Protein AF-A0A948V322-F1 (afdb_monomer_lite)

Foldseek 3Di:
DQAAAEAEDEPPWPDDCPVVVVVCVVVVPPRYYYDYDYFDFDLVPLQHDGPCLVVLLVCQVPDLAEEAEADADEDQSNLPDDDDPPADDDGHRVLSVLLSSLCQQPNAPVCNPRDHPCVVPVNHYYYYYHVGVQSNQSSRNFGKDRFCCCPVVVHDALVVVVVVDQQSDLWNSCCVVCVVVVDHRWGWHWDQDDCPDCCVVPVVDDNPHTHTDTGHDGMDTDGD

pLDDT: mean 93.53, std 5.24, range [53.62, 98.62]

Structure (mmCIF, N/CA/C/O backbone):
data_AF-A0A948V322-F1
#
_entry.id   AF-A0A948V322-F1
#
loop_
_atom_site.group_PDB
_atom_site.id
_atom_site.type_symbol
_atom_site.label_atom_id
_atom_site.label_alt_id
_atom_site.label_comp_id
_atom_site.label_asym_id
_atom_site.label_entity_id
_atom_site.label_seq_id
_atom_site.pdbx_PDB_ins_code
_atom_site.Cartn_x
_atom_site.Cartn_y
_atom_site.Cartn_z
_atom_site.occupancy
_atom_site.B_iso_or_equiv
_atom_site.auth_seq_id
_atom_site.auth_comp_id
_atom_site.auth_asym_id
_atom_site.auth_atom_id
_atom_site.pdbx_PDB_model_num
ATOM 1 N N . ASP A 1 1 ? -28.804 -7.991 6.840 1.00 53.62 1 ASP A N 1
ATOM 2 C CA . ASP A 1 1 ? -27.401 -7.584 7.031 1.00 53.62 1 ASP A CA 1
ATOM 3 C C . ASP A 1 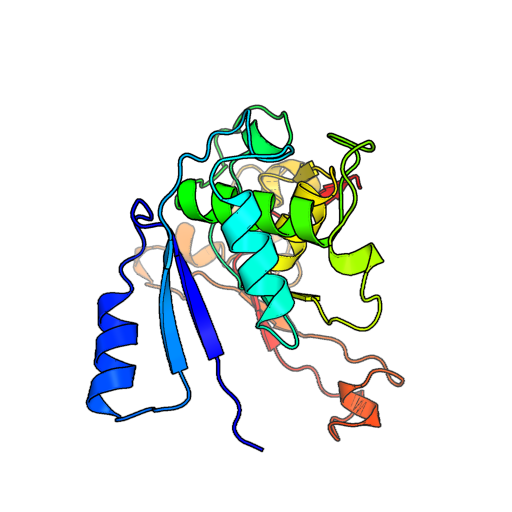1 ? -27.129 -6.330 6.225 1.00 53.62 1 ASP A C 1
ATOM 5 O O . ASP A 1 1 ? -27.315 -6.340 5.014 1.00 53.62 1 ASP A O 1
ATOM 9 N N . ASN A 1 2 ? -26.814 -5.225 6.903 1.00 83.50 2 ASN A N 1
ATOM 10 C CA . ASN A 1 2 ? -26.561 -3.933 6.266 1.00 83.50 2 ASN A CA 1
ATOM 11 C C . ASN A 1 2 ? -25.050 -3.697 6.248 1.00 83.50 2 ASN A C 1
ATOM 13 O O . ASN A 1 2 ? -24.512 -3.146 7.204 1.00 83.50 2 ASN A O 1
ATOM 17 N N . LEU A 1 3 ? -24.381 -4.134 5.178 1.00 91.88 3 LEU A N 1
ATOM 18 C CA . LEU A 1 3 ? -22.984 -3.782 4.918 1.00 91.88 3 LEU A CA 1
ATOM 19 C C . LEU A 1 3 ? -22.819 -2.256 4.986 1.00 91.88 3 LEU A C 1
ATOM 21 O O . LEU A 1 3 ? -23.648 -1.525 4.443 1.00 91.88 3 LEU A O 1
ATOM 25 N N . LEU A 1 4 ? -21.749 -1.787 5.622 1.00 95.81 4 LEU A N 1
ATOM 26 C CA . LEU A 1 4 ? -21.322 -0.393 5.601 1.00 95.81 4 LEU A CA 1
ATOM 27 C C . LEU A 1 4 ? -19.824 -0.354 5.298 1.00 95.81 4 LEU A C 1
ATOM 29 O O . LEU A 1 4 ? -19.040 -1.022 5.960 1.00 95.81 4 LEU A O 1
ATOM 33 N N . VAL A 1 5 ? -19.431 0.433 4.302 1.00 96.62 5 VAL A N 1
ATOM 34 C CA . VAL A 1 5 ? -18.035 0.636 3.910 1.00 96.62 5 VAL A CA 1
ATOM 35 C C . VAL A 1 5 ? -17.671 2.096 4.141 1.00 96.62 5 VAL A C 1
ATOM 37 O O . VAL A 1 5 ? -18.289 2.991 3.562 1.00 96.62 5 VAL A O 1
ATOM 40 N N . THR A 1 6 ? -16.650 2.337 4.961 1.00 97.25 6 THR A N 1
ATOM 41 C CA . THR A 1 6 ? -16.112 3.680 5.202 1.00 97.25 6 THR A CA 1
ATOM 42 C C . THR A 1 6 ? -14.739 3.811 4.555 1.00 97.25 6 THR A C 1
ATOM 44 O O . THR A 1 6 ? -13.794 3.126 4.935 1.00 97.25 6 THR A O 1
ATOM 47 N N . GLY A 1 7 ? -14.621 4.699 3.569 1.00 96.50 7 GLY A N 1
ATOM 48 C CA . GLY A 1 7 ? -13.344 5.089 2.981 1.00 96.50 7 GLY A CA 1
ATOM 49 C C . GLY A 1 7 ? -12.663 6.154 3.835 1.00 96.50 7 GLY A C 1
ATOM 50 O O . GLY A 1 7 ? -13.127 7.294 3.880 1.00 96.50 7 GLY A O 1
ATOM 51 N N . TYR A 1 8 ? -11.568 5.791 4.496 1.00 96.75 8 TYR A N 1
ATOM 52 C CA . TYR A 1 8 ? -10.745 6.726 5.260 1.00 96.75 8 TYR A CA 1
ATOM 53 C C . TYR A 1 8 ? -9.655 7.336 4.380 1.00 96.75 8 TYR A C 1
ATOM 55 O O . TYR A 1 8 ? -8.979 6.624 3.640 1.00 96.75 8 TYR A O 1
ATOM 63 N N . TYR A 1 9 ? -9.469 8.651 4.467 1.00 96.12 9 TYR A N 1
ATOM 64 C CA . TYR A 1 9 ? -8.395 9.354 3.767 1.00 96.12 9 TYR A CA 1
ATOM 65 C C . TYR A 1 9 ? -7.860 10.503 4.619 1.00 96.12 9 TYR A C 1
ATOM 67 O O . TYR A 1 9 ? -8.593 11.093 5.405 1.00 96.12 9 TYR A O 1
ATOM 75 N N . HIS A 1 10 ? -6.578 10.828 4.472 1.00 97.12 10 HIS A N 1
ATOM 76 C CA . HIS A 1 10 ? -5.978 11.962 5.171 1.00 97.12 10 HIS A CA 1
ATOM 77 C C . HIS A 1 10 ? -6.290 13.278 4.445 1.00 97.12 10 HIS A C 1
ATOM 79 O O . HIS A 1 10 ? -6.236 13.311 3.216 1.00 97.12 10 HIS A O 1
ATOM 85 N N . ARG A 1 11 ? -6.546 14.369 5.179 1.00 95.62 11 ARG A N 1
ATOM 86 C CA . ARG A 1 11 ? -6.843 15.697 4.603 1.00 95.62 11 ARG A CA 1
ATOM 87 C C . ARG A 1 11 ? -5.770 16.184 3.624 1.00 95.62 11 ARG A C 1
ATOM 89 O O . ARG A 1 11 ? -6.096 16.741 2.582 1.00 95.62 11 ARG A O 1
ATOM 96 N N . ASP A 1 12 ? -4.502 15.956 3.956 1.00 94.69 12 ASP A N 1
ATOM 97 C CA . ASP A 1 12 ? -3.358 16.407 3.146 1.00 94.69 12 ASP A CA 1
ATOM 98 C C . ASP A 1 12 ? -3.009 15.464 1.975 1.00 94.69 12 ASP A C 1
ATOM 100 O O . ASP A 1 12 ? -1.991 15.645 1.300 1.00 94.69 12 ASP A O 1
ATOM 104 N N . GLU A 1 13 ? -3.815 14.427 1.731 1.00 90.62 13 GLU A N 1
ATOM 105 C CA . GLU A 1 13 ? -3.629 13.539 0.585 1.00 90.62 13 GLU A CA 1
ATOM 106 C C . GLU A 1 13 ? -3.920 14.278 -0.733 1.00 90.62 13 GLU A C 1
ATOM 108 O O . GLU A 1 13 ? -4.863 15.056 -0.845 1.00 90.62 13 GLU A O 1
ATOM 113 N N . LYS A 1 14 ? -3.109 14.022 -1.767 1.00 87.12 14 LYS A N 1
ATOM 114 C CA . LYS A 1 14 ? -3.254 14.684 -3.077 1.00 87.12 14 LYS A CA 1
ATOM 115 C C . LYS A 1 14 ? -4.352 14.074 -3.943 1.00 87.12 14 LYS A C 1
ATOM 117 O O . LYS A 1 14 ? -4.758 14.679 -4.933 1.00 87.12 14 LYS A O 1
ATOM 122 N N . THR A 1 15 ? -4.768 12.854 -3.624 1.00 86.81 15 THR A N 1
ATOM 123 C CA . THR A 1 15 ? -5.793 12.124 -4.370 1.00 86.81 15 THR A CA 1
ATOM 124 C C . THR A 1 15 ? -7.148 12.829 -4.254 1.00 86.81 15 THR A C 1
ATOM 126 O O . THR A 1 15 ? -7.653 13.041 -3.155 1.00 86.81 15 THR A O 1
ATOM 129 N N . ASP A 1 16 ? -7.755 13.170 -5.393 1.00 88.31 16 ASP A N 1
ATOM 130 C CA . ASP A 1 16 ? -9.082 13.789 -5.442 1.00 88.31 16 ASP A CA 1
ATOM 131 C C . ASP A 1 16 ? -10.189 12.725 -5.378 1.00 88.31 16 ASP A C 1
ATOM 133 O O . ASP A 1 16 ? -10.454 12.009 -6.347 1.00 88.31 16 ASP A O 1
ATOM 137 N N . TYR A 1 17 ? -10.864 12.643 -4.232 1.00 90.81 17 TYR A N 1
ATOM 138 C CA . TYR A 1 17 ? -11.986 11.728 -4.012 1.00 90.81 17 TYR A CA 1
ATOM 139 C C . TYR A 1 17 ? -13.347 12.310 -4.420 1.00 90.81 17 TYR A C 1
ATOM 141 O O . TYR A 1 17 ? -14.362 11.617 -4.305 1.00 90.81 17 TYR A O 1
ATOM 149 N N . LYS A 1 18 ? -13.408 13.554 -4.918 1.00 92.25 18 LYS A N 1
ATOM 150 C CA . LYS A 1 18 ? -14.664 14.256 -5.211 1.00 92.25 18 LYS A CA 1
ATOM 151 C C . LYS A 1 18 ? -15.541 13.488 -6.193 1.00 92.25 18 LYS A C 1
ATOM 153 O O . LYS A 1 18 ? -16.741 13.388 -5.969 1.00 92.25 18 LYS A O 1
ATOM 158 N N . GLN A 1 19 ? -14.961 12.913 -7.248 1.00 93.94 19 GLN A N 1
ATOM 159 C CA . GLN A 1 19 ? -15.728 12.144 -8.237 1.00 93.94 19 GLN A CA 1
ATOM 160 C C . GLN A 1 19 ? -16.390 10.909 -7.609 1.00 93.94 19 GLN A C 1
ATOM 162 O O . GLN A 1 19 ? -17.561 10.638 -7.866 1.00 93.94 19 GLN A O 1
ATOM 167 N N . SER A 1 20 ? -15.673 10.199 -6.734 1.00 94.06 20 SER A N 1
ATOM 168 C CA . SER A 1 20 ? -16.208 9.048 -5.999 1.00 94.06 20 SER A CA 1
ATOM 169 C C . SER A 1 20 ? -17.309 9.463 -5.021 1.00 94.06 20 SER A C 1
ATOM 171 O O . SER A 1 20 ? -18.351 8.814 -4.943 1.00 94.06 20 SER A O 1
ATOM 173 N N . MET A 1 21 ? -17.110 10.569 -4.299 1.00 95.50 21 MET A N 1
ATOM 174 C CA . MET A 1 21 ? -18.106 11.118 -3.373 1.00 95.50 21 MET A CA 1
ATOM 175 C C . MET A 1 21 ? -19.368 11.601 -4.099 1.00 95.50 21 MET A C 1
ATOM 177 O O . MET A 1 21 ? -20.483 11.335 -3.644 1.00 95.50 21 MET A O 1
ATOM 181 N N . ASP A 1 22 ? -19.206 12.284 -5.235 1.00 96.62 22 ASP A N 1
ATOM 182 C CA . ASP A 1 22 ? -20.309 12.739 -6.079 1.00 96.62 22 ASP A CA 1
ATOM 183 C C . ASP A 1 22 ? -21.106 11.547 -6.607 1.00 96.62 22 ASP A C 1
ATOM 185 O O . ASP A 1 22 ? -22.327 11.544 -6.475 1.00 96.62 22 ASP A O 1
ATOM 189 N N . LEU A 1 23 ? -20.430 10.502 -7.098 1.00 95.88 23 LEU A N 1
ATOM 190 C CA . LEU A 1 23 ? -21.069 9.270 -7.561 1.00 95.88 23 LEU A CA 1
ATOM 191 C C . LEU A 1 23 ? -21.919 8.621 -6.459 1.00 95.88 23 LEU A C 1
ATOM 193 O O . LEU A 1 23 ? -23.086 8.304 -6.687 1.00 95.88 23 LEU A O 1
ATOM 197 N N . VAL A 1 24 ? -21.358 8.457 -5.254 1.00 96.50 24 VAL A N 1
ATOM 198 C CA . VAL A 1 24 ? -22.068 7.890 -4.092 1.00 96.50 24 VAL A CA 1
ATOM 199 C C . VAL A 1 24 ? -23.308 8.717 -3.749 1.00 96.50 24 VAL A C 1
ATOM 201 O O . VAL A 1 24 ? -24.388 8.157 -3.537 1.00 96.50 24 VAL A O 1
ATOM 204 N N . ARG A 1 25 ? -23.188 10.050 -3.756 1.00 95.81 25 ARG A N 1
ATOM 205 C CA . ARG A 1 25 ? -24.302 10.970 -3.486 1.00 95.81 25 ARG A CA 1
ATOM 206 C C . ARG A 1 25 ? -25.376 10.916 -4.574 1.00 95.81 25 ARG A C 1
ATOM 208 O O . ARG A 1 25 ? -26.559 10.817 -4.255 1.00 95.81 25 ARG A O 1
ATOM 215 N N . GLU A 1 26 ? -24.984 11.001 -5.841 1.00 97.25 26 GLU A N 1
ATOM 216 C CA . GLU A 1 26 ? -25.884 11.035 -7.000 1.00 97.25 26 GLU A CA 1
ATOM 217 C C . GLU A 1 26 ? -26.656 9.726 -7.157 1.00 97.25 26 GLU A C 1
ATOM 219 O O . GLU A 1 26 ? -27.865 9.743 -7.395 1.00 97.25 26 GLU A O 1
ATOM 224 N N . GLN A 1 27 ? -25.985 8.594 -6.934 1.00 96.75 27 GLN A N 1
ATOM 225 C CA . GLN A 1 27 ? -26.608 7.273 -6.956 1.00 96.75 27 GLN A CA 1
ATOM 226 C C . GLN A 1 27 ? -27.334 6.916 -5.650 1.00 96.75 27 GLN A C 1
ATOM 228 O O . GLN A 1 27 ? -27.943 5.851 -5.565 1.00 96.75 27 GLN A O 1
ATOM 233 N N . LYS A 1 28 ? -27.317 7.803 -4.642 1.00 95.88 28 LYS A N 1
ATOM 234 C CA . LYS A 1 28 ? -27.944 7.597 -3.324 1.00 95.88 28 LYS A CA 1
ATOM 235 C C . LYS A 1 28 ? -27.491 6.295 -2.651 1.00 95.88 28 LYS A C 1
ATOM 237 O O . LYS A 1 28 ? -28.285 5.611 -2.003 1.00 95.88 28 LYS A O 1
ATOM 242 N N . ILE A 1 29 ? -26.212 5.961 -2.802 1.00 95.50 29 ILE A N 1
ATOM 243 C CA . ILE A 1 29 ? -25.601 4.790 -2.176 1.00 95.50 29 ILE A CA 1
ATOM 244 C C . ILE A 1 29 ? -25.460 5.086 -0.678 1.00 95.50 29 ILE A C 1
ATOM 246 O O . ILE A 1 29 ? -24.675 5.934 -0.271 1.00 95.50 29 ILE A O 1
ATOM 250 N N . ASN A 1 30 ? -26.253 4.411 0.154 1.00 94.56 30 ASN A N 1
ATOM 251 C CA . ASN A 1 30 ? -26.337 4.669 1.598 1.00 94.56 30 ASN A CA 1
ATOM 252 C C . ASN A 1 30 ? -25.398 3.795 2.452 1.00 94.56 30 ASN A C 1
ATOM 254 O O . ASN A 1 30 ? -25.247 4.053 3.648 1.00 94.56 30 ASN A O 1
ATOM 258 N N . TRP A 1 31 ? -24.778 2.787 1.836 1.00 95.25 31 TRP A N 1
ATOM 259 C CA . TRP A 1 31 ? -23.857 1.842 2.466 1.00 95.25 31 TRP A CA 1
ATOM 260 C C . TRP A 1 31 ? -22.376 2.177 2.236 1.00 95.25 31 TRP A C 1
ATOM 262 O O . TRP A 1 31 ? -21.518 1.471 2.749 1.00 95.25 31 TRP A O 1
ATOM 272 N N . ILE A 1 32 ? -22.056 3.255 1.510 1.00 96.50 32 ILE A N 1
ATOM 273 C CA . ILE A 1 32 ? -20.685 3.771 1.365 1.00 96.50 32 ILE A CA 1
ATOM 274 C C . ILE A 1 32 ? -20.614 5.163 1.981 1.00 96.50 32 ILE A C 1
ATOM 276 O O . ILE A 1 32 ? -21.473 6.009 1.725 1.00 96.50 32 ILE A O 1
ATOM 280 N N . ARG A 1 33 ? -19.580 5.415 2.781 1.00 95.56 33 ARG A N 1
ATOM 281 C CA . ARG A 1 33 ? -19.275 6.725 3.362 1.00 95.56 33 ARG A CA 1
ATOM 282 C C . ARG A 1 33 ? -17.790 7.024 3.235 1.00 95.56 33 ARG A C 1
ATOM 284 O O . ARG A 1 33 ? -16.985 6.126 3.018 1.00 95.56 33 ARG A O 1
ATOM 291 N N . PHE A 1 34 ? -17.440 8.291 3.401 1.00 96.50 34 PHE A N 1
ATOM 292 C CA . PHE A 1 34 ? -16.057 8.747 3.427 1.00 96.50 34 PHE A CA 1
ATOM 293 C C . PHE A 1 34 ? -15.806 9.488 4.733 1.00 96.50 34 PHE A C 1
ATOM 295 O O . PHE A 1 34 ? -16.671 10.240 5.187 1.00 96.50 34 PHE A O 1
ATOM 302 N N . SER A 1 35 ? -14.640 9.267 5.326 1.00 96.75 35 SER A N 1
ATOM 303 C CA . SER A 1 35 ? -14.209 9.943 6.542 1.00 96.75 35 SER A CA 1
ATOM 304 C C . SER A 1 35 ? -12.830 10.539 6.319 1.00 96.75 35 SER A C 1
ATOM 306 O O . SER A 1 35 ? -11.860 9.823 6.077 1.00 96.75 35 SER A O 1
ATOM 308 N N . GLU A 1 36 ? -12.756 11.859 6.420 1.00 96.88 36 GLU A N 1
ATOM 309 C CA . GLU A 1 36 ? -11.488 12.575 6.423 1.00 96.88 36 GLU A CA 1
ATOM 310 C C . GLU A 1 36 ? -10.810 12.425 7.785 1.00 96.88 36 GLU A C 1
ATOM 312 O O . GLU A 1 36 ? -11.462 12.514 8.828 1.00 96.88 36 GLU A O 1
ATOM 317 N N . LEU A 1 37 ? -9.502 12.206 7.761 1.00 97.81 37 LEU A N 1
ATOM 318 C CA . LEU A 1 37 ? -8.640 12.119 8.926 1.00 97.81 37 LEU A CA 1
ATOM 319 C C . LEU A 1 37 ? -7.679 13.308 8.954 1.00 97.81 37 LEU A C 1
ATOM 321 O O . LEU A 1 37 ? -7.201 13.766 7.916 1.00 97.81 37 LEU A O 1
ATOM 325 N N . GLU A 1 38 ? -7.375 13.775 10.159 1.00 96.62 38 GLU A N 1
ATOM 326 C CA . GLU A 1 38 ? -6.428 14.854 10.422 1.00 96.62 38 GLU A CA 1
ATOM 327 C C . GLU A 1 38 ? -5.495 14.425 11.555 1.00 96.62 38 GLU A C 1
ATOM 329 O O . GLU A 1 38 ? -5.946 13.926 12.586 1.00 96.62 38 GLU A O 1
ATOM 334 N N . GLY A 1 39 ? -4.195 14.615 11.358 1.00 96.69 39 GLY A N 1
ATOM 335 C CA . GLY A 1 39 ? -3.173 14.343 12.358 1.00 96.69 39 GLY A CA 1
ATOM 336 C C . GLY A 1 39 ? -1.794 14.310 11.715 1.00 96.69 39 GLY A C 1
ATOM 337 O O . GLY A 1 39 ? -1.636 13.872 10.583 1.00 96.69 39 GLY A O 1
ATOM 338 N N . GLU A 1 40 ? -0.775 14.790 12.418 1.00 96.94 40 GLU A N 1
ATOM 339 C CA . GLU A 1 40 ? 0.567 14.830 11.843 1.00 96.94 40 GLU A CA 1
ATOM 340 C C . GLU A 1 40 ? 1.159 13.419 11.715 1.00 96.94 40 GLU A C 1
ATOM 342 O O . GLU A 1 40 ? 1.369 12.723 12.712 1.00 96.94 40 GLU A O 1
ATOM 347 N N . LEU A 1 41 ? 1.491 13.032 10.482 1.00 97.31 41 LEU A N 1
ATOM 348 C CA . LEU A 1 41 ? 2.268 11.836 10.178 1.00 97.31 41 LEU A CA 1
ATOM 349 C C . LEU A 1 41 ? 3.571 12.215 9.485 1.00 97.31 41 LEU A C 1
ATOM 351 O O . LEU A 1 41 ? 3.584 12.914 8.469 1.00 97.31 41 LEU A O 1
ATOM 355 N N . THR A 1 42 ? 4.672 11.700 10.012 1.00 95.00 42 THR A N 1
ATOM 356 C CA . THR A 1 42 ? 6.020 11.867 9.473 1.00 95.00 42 THR A CA 1
ATOM 357 C C . THR A 1 42 ? 6.703 10.510 9.434 1.00 95.00 42 THR A C 1
ATOM 359 O O . THR A 1 42 ? 6.298 9.592 10.141 1.00 95.00 42 THR A O 1
ATOM 362 N N . ALA A 1 43 ? 7.772 10.372 8.648 1.00 92.06 43 ALA A N 1
ATOM 363 C CA . ALA A 1 43 ? 8.546 9.128 8.614 1.00 92.06 43 ALA A CA 1
ATOM 364 C C . ALA A 1 43 ? 9.041 8.691 10.011 1.00 92.06 43 ALA A C 1
ATOM 366 O O . ALA A 1 43 ? 9.168 7.497 10.264 1.00 92.06 43 ALA A O 1
ATOM 367 N N . ASP A 1 44 ? 9.250 9.642 10.927 1.00 94.06 44 ASP A N 1
ATOM 368 C CA . ASP A 1 44 ? 9.778 9.389 12.269 1.00 94.06 44 ASP A CA 1
ATOM 369 C C . ASP A 1 44 ? 8.706 8.944 13.279 1.00 94.06 44 ASP A C 1
ATOM 371 O O . ASP A 1 44 ? 9.053 8.478 14.363 1.00 94.06 44 ASP A O 1
ATOM 375 N N . ASN A 1 45 ? 7.409 9.089 12.967 1.00 96.88 45 ASN A N 1
ATOM 376 C CA . ASN A 1 45 ? 6.326 8.791 13.912 1.00 96.88 45 ASN A CA 1
ATOM 377 C C . ASN A 1 45 ? 5.370 7.663 13.490 1.00 96.88 45 ASN A C 1
ATOM 379 O O . ASN A 1 45 ? 4.409 7.387 14.209 1.00 96.88 45 ASN A O 1
ATOM 383 N N . LEU A 1 46 ? 5.636 6.978 12.373 1.00 97.94 46 LEU A N 1
ATOM 384 C CA . LEU A 1 46 ? 4.744 5.929 11.862 1.00 97.94 46 LEU A CA 1
ATOM 385 C C . LEU A 1 46 ? 4.673 4.701 12.777 1.00 97.94 46 LEU A C 1
ATOM 387 O O . LEU A 1 46 ? 3.598 4.114 12.909 1.00 97.94 46 LEU A O 1
ATOM 391 N N . PHE A 1 47 ? 5.801 4.341 13.401 1.00 98.19 47 PHE A N 1
ATOM 392 C CA . PHE A 1 47 ? 6.001 3.100 14.166 1.00 98.19 47 PHE A CA 1
ATOM 393 C C . PHE A 1 47 ? 5.996 3.313 15.687 1.00 98.19 47 PHE A C 1
ATOM 395 O O . PHE A 1 47 ? 6.752 2.698 16.441 1.00 98.19 47 PHE A O 1
ATOM 402 N N . GLN A 1 48 ? 5.169 4.246 16.141 1.00 98.06 48 GLN A N 1
ATOM 403 C CA . GLN A 1 48 ? 4.977 4.563 17.550 1.00 98.06 48 GLN A CA 1
ATOM 404 C C . GLN A 1 48 ? 3.594 5.179 17.763 1.00 98.06 48 GLN A C 1
ATOM 406 O O . GLN A 1 48 ? 2.898 5.507 16.799 1.00 98.06 48 GLN A O 1
ATOM 411 N N . ILE A 1 49 ? 3.228 5.394 19.027 1.00 97.94 49 ILE A N 1
ATOM 412 C CA . ILE A 1 49 ? 2.071 6.218 19.379 1.00 97.94 49 ILE A CA 1
ATOM 413 C C . ILE A 1 49 ? 2.244 7.609 18.755 1.00 97.94 49 ILE A C 1
ATOM 415 O O . ILE A 1 49 ? 3.260 8.279 18.957 1.00 97.94 49 ILE A O 1
ATOM 419 N N . ASN A 1 50 ? 1.241 8.042 18.001 1.00 98.25 50 ASN A N 1
ATOM 420 C CA . ASN A 1 50 ? 1.226 9.296 17.262 1.00 98.25 50 ASN A CA 1
ATOM 421 C C . ASN A 1 50 ? -0.177 9.943 17.319 1.00 98.25 50 ASN A C 1
ATOM 423 O O . ASN A 1 50 ? -1.096 9.372 17.913 1.00 98.25 50 ASN A O 1
ATOM 427 N N . PRO A 1 51 ? -0.379 11.147 16.749 1.00 98.31 51 PRO A N 1
ATOM 428 C CA . PRO A 1 51 ? -1.659 11.856 16.845 1.00 98.31 51 PRO A CA 1
ATOM 429 C C . PRO A 1 51 ? -2.884 11.087 16.320 1.00 98.31 51 PRO A C 1
ATOM 431 O O . PRO A 1 51 ? -4.000 11.383 16.742 1.00 98.31 51 PRO A O 1
ATOM 434 N N . LEU A 1 52 ? -2.696 10.109 15.426 1.00 98.38 52 LEU A N 1
ATOM 435 C CA . LEU A 1 52 ? -3.773 9.294 14.860 1.00 98.38 52 LEU A CA 1
ATOM 436 C C . LEU A 1 52 ? -4.000 7.973 15.604 1.00 98.38 52 LEU A C 1
ATOM 438 O O . LEU A 1 52 ? -5.002 7.319 15.330 1.00 98.38 52 LEU A O 1
ATOM 442 N N . THR A 1 53 ? -3.167 7.600 16.583 1.00 98.44 53 THR A N 1
ATOM 443 C CA . THR A 1 53 ? -3.356 6.368 17.373 1.00 98.44 53 THR A CA 1
ATOM 444 C C . THR A 1 53 ? -4.775 6.229 17.948 1.00 98.44 53 THR A C 1
ATOM 446 O O . THR A 1 53 ? -5.394 5.195 17.694 1.00 98.44 53 THR A O 1
ATOM 449 N N . PRO A 1 54 ? -5.380 7.252 18.596 1.00 98.31 54 PRO A N 1
ATOM 450 C CA . PRO A 1 54 ? -6.752 7.132 19.107 1.00 98.31 54 PRO A CA 1
ATOM 451 C C . PRO A 1 54 ? -7.800 6.955 17.997 1.00 98.31 54 PRO A C 1
ATOM 453 O O . PRO A 1 54 ? -8.863 6.371 18.206 1.00 98.31 54 PRO A O 1
ATOM 456 N N . VAL A 1 55 ? -7.519 7.479 16.800 1.00 98.25 55 VAL A N 1
ATOM 457 C CA . VAL A 1 55 ? -8.384 7.318 15.628 1.00 98.25 55 VAL A CA 1
ATOM 458 C C . VAL A 1 55 ? -8.268 5.897 15.080 1.00 98.25 55 VAL A C 1
ATOM 460 O O . VAL A 1 55 ? -9.289 5.306 14.751 1.00 98.25 55 VAL A O 1
ATOM 463 N N . PHE A 1 56 ? -7.063 5.326 15.022 1.00 98.44 56 PHE A N 1
ATOM 464 C CA . PHE A 1 56 ? -6.846 3.939 14.599 1.00 98.44 56 PHE A CA 1
ATOM 465 C C . PHE A 1 56 ? -7.516 2.940 15.543 1.00 98.44 56 PHE A C 1
ATOM 467 O O . PHE A 1 56 ? -8.203 2.037 15.072 1.00 98.44 56 PHE A O 1
ATOM 474 N N . GLU A 1 57 ? -7.397 3.150 16.856 1.00 98.31 57 GLU A N 1
ATOM 475 C CA . GLU A 1 57 ? -8.113 2.371 17.875 1.00 98.31 57 GLU A CA 1
ATOM 476 C C . GLU A 1 57 ? -9.627 2.422 17.651 1.00 98.31 57 GLU A C 1
ATOM 478 O O . GLU A 1 57 ? -10.299 1.393 17.645 1.00 98.31 57 GLU A O 1
ATOM 483 N N . LYS A 1 58 ? -10.170 3.619 17.401 1.00 98.06 58 LYS A N 1
ATOM 484 C CA . LYS A 1 58 ? -11.593 3.790 17.108 1.00 98.06 58 LYS A CA 1
ATOM 485 C C . LYS A 1 58 ? -12.011 3.083 15.815 1.00 98.06 58 LYS A C 1
ATOM 487 O O . LYS A 1 58 ? -13.036 2.415 15.811 1.00 98.06 58 LYS A O 1
ATOM 492 N N . ILE A 1 59 ? -11.235 3.220 14.735 1.00 97.88 59 ILE A N 1
ATOM 493 C CA . ILE A 1 59 ? -11.505 2.545 13.455 1.00 97.88 59 ILE A CA 1
ATOM 494 C C . ILE A 1 59 ? -11.556 1.034 13.662 1.00 97.88 59 ILE A C 1
ATOM 496 O O . ILE A 1 59 ? -12.486 0.397 13.180 1.00 97.88 59 ILE A O 1
ATOM 500 N N . PHE A 1 60 ? -10.592 0.475 14.393 1.00 98.06 60 PHE A N 1
ATOM 501 C CA . PHE A 1 60 ? -10.553 -0.947 14.716 1.00 98.06 60 PHE A CA 1
ATOM 502 C C . PHE A 1 60 ? -11.793 -1.389 15.507 1.00 98.06 60 PHE A C 1
ATOM 504 O O . PHE A 1 60 ? -12.467 -2.325 15.095 1.00 98.06 60 PHE A O 1
ATOM 511 N N . LEU A 1 61 ? -12.156 -0.670 16.575 1.00 97.19 61 LEU A N 1
ATOM 512 C CA . LEU A 1 61 ? -13.318 -1.000 17.413 1.00 97.19 61 LEU A CA 1
ATOM 513 C C . LEU A 1 61 ? -14.676 -0.848 16.703 1.00 97.19 61 LEU A C 1
ATOM 515 O O . LEU A 1 61 ? -15.655 -1.462 17.121 1.00 97.19 61 LEU A O 1
ATOM 519 N N . GLU A 1 62 ? -14.762 0.003 15.679 1.00 95.75 62 GLU A N 1
ATOM 520 C CA . GLU A 1 62 ? -15.998 0.285 14.930 1.00 95.75 62 GLU A CA 1
ATOM 521 C C . GLU A 1 62 ? -16.091 -0.471 13.591 1.00 95.75 62 GLU A C 1
ATOM 523 O O . GLU A 1 62 ? -17.046 -0.254 12.841 1.00 95.75 62 GLU A O 1
ATOM 528 N N . SER A 1 63 ? -15.120 -1.332 13.275 1.00 96.44 63 SER A N 1
ATOM 529 C CA . SER A 1 63 ? -15.073 -2.092 12.020 1.00 96.44 63 SER A CA 1
ATOM 530 C C . SER A 1 63 ? -15.161 -3.595 12.270 1.00 96.44 63 SER A C 1
ATOM 532 O O . SER A 1 63 ? -14.731 -4.084 13.304 1.00 96.44 63 SER A O 1
ATOM 534 N N . ASP A 1 64 ? -15.653 -4.337 11.279 1.00 96.25 64 ASP A N 1
ATOM 535 C CA . ASP A 1 64 ? -15.614 -5.809 11.264 1.00 96.25 64 ASP A CA 1
ATOM 536 C C . ASP A 1 64 ? -14.432 -6.353 10.431 1.00 96.25 64 ASP A C 1
ATOM 538 O O . ASP A 1 64 ? -14.328 -7.553 10.191 1.00 96.25 64 ASP A O 1
ATOM 542 N N . GLY A 1 65 ? -13.585 -5.470 9.892 1.00 96.56 65 GLY A N 1
ATOM 543 C CA . GLY A 1 65 ? -12.475 -5.813 9.006 1.00 96.56 65 GLY A CA 1
ATOM 544 C C . GLY A 1 65 ? -11.909 -4.601 8.268 1.00 96.56 65 GLY A C 1
ATOM 545 O O . GLY A 1 65 ? -12.575 -3.572 8.140 1.00 96.56 65 GLY A O 1
ATOM 546 N N . ILE A 1 66 ? -10.679 -4.713 7.756 1.00 98.00 66 ILE A N 1
ATOM 547 C CA . ILE A 1 66 ? -9.992 -3.628 7.030 1.00 98.00 66 ILE A CA 1
ATOM 548 C C . ILE A 1 66 ? -9.426 -4.134 5.702 1.00 98.00 66 ILE A C 1
ATOM 550 O O . ILE A 1 66 ? -8.830 -5.208 5.619 1.00 98.00 66 ILE A O 1
ATOM 554 N N . ILE A 1 67 ? -9.584 -3.323 4.653 1.00 97.69 67 ILE A N 1
ATOM 555 C CA . ILE A 1 67 ? -9.041 -3.584 3.318 1.00 97.69 67 ILE A CA 1
ATOM 556 C 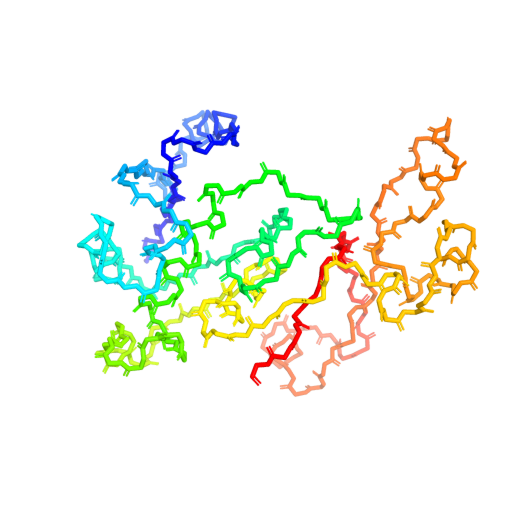C . ILE A 1 67 ? -8.081 -2.455 2.932 1.00 97.69 67 ILE A C 1
ATOM 558 O O . ILE A 1 67 ? -8.472 -1.289 2.892 1.00 97.69 67 ILE A O 1
ATOM 562 N N . PHE A 1 68 ? -6.849 -2.815 2.579 1.00 97.31 68 PHE A N 1
ATOM 563 C CA . PHE A 1 68 ? -5.853 -1.935 1.974 1.00 97.31 68 PHE A CA 1
ATOM 564 C C . PHE A 1 68 ? -5.807 -2.178 0.461 1.00 97.31 68 PHE A C 1
ATOM 566 O O . PHE A 1 68 ? -5.505 -3.282 -0.000 1.00 97.31 68 PHE A O 1
ATOM 573 N N . PHE A 1 69 ? -6.124 -1.150 -0.326 1.00 92.94 69 PHE A N 1
ATOM 574 C CA . PHE A 1 69 ? -6.229 -1.245 -1.786 1.00 92.94 69 PHE A CA 1
ATOM 575 C C . PHE A 1 69 ? -4.900 -0.979 -2.509 1.00 92.94 69 PHE A C 1
ATOM 577 O O . PHE A 1 69 ? -3.936 -0.477 -1.935 1.00 92.94 69 PHE A O 1
ATOM 584 N N . GLY A 1 70 ? -4.877 -1.248 -3.819 1.00 90.12 70 GLY A N 1
ATOM 585 C CA . GLY A 1 70 ? -3.753 -0.898 -4.690 1.00 90.12 70 GLY A CA 1
ATOM 586 C C . GLY A 1 70 ? -3.487 0.610 -4.765 1.00 90.12 70 GLY A C 1
ATOM 587 O O . GLY A 1 70 ? -4.318 1.437 -4.380 1.00 90.12 70 GLY A O 1
ATOM 588 N N . GLY A 1 71 ? -2.315 0.993 -5.265 1.00 89.06 71 GLY A N 1
ATOM 589 C CA . GLY A 1 71 ? -1.899 2.391 -5.315 1.00 89.06 71 GLY A CA 1
ATOM 590 C C . GLY A 1 71 ? -0.501 2.582 -5.881 1.00 89.06 71 GLY A C 1
ATOM 591 O O . GLY A 1 71 ? 0.050 1.668 -6.487 1.00 89.06 71 GLY A O 1
ATOM 592 N N . ALA A 1 72 ? 0.029 3.790 -5.695 1.00 89.19 72 ALA A N 1
ATOM 593 C CA . ALA A 1 72 ? 1.383 4.148 -6.095 1.00 89.19 72 ALA A CA 1
ATOM 594 C C . ALA A 1 72 ? 2.433 3.668 -5.081 1.00 89.19 72 ALA A C 1
ATOM 596 O O . ALA A 1 72 ? 2.096 3.313 -3.956 1.00 89.19 72 ALA A O 1
ATOM 597 N N . ASP A 1 73 ? 3.696 3.703 -5.491 1.00 91.31 73 ASP A N 1
ATOM 598 C CA . ASP A 1 73 ? 4.841 3.205 -4.729 1.00 91.31 73 ASP A CA 1
ATOM 599 C C . ASP A 1 73 ? 4.966 3.820 -3.319 1.00 91.31 73 ASP A C 1
ATOM 601 O O . ASP A 1 73 ? 4.786 5.031 -3.119 1.00 91.31 73 ASP A O 1
ATOM 605 N N . ILE A 1 74 ? 5.374 2.990 -2.352 1.00 94.62 74 ILE A N 1
ATOM 606 C CA . ILE A 1 74 ? 5.673 3.404 -0.976 1.00 94.62 74 ILE A CA 1
ATOM 607 C C . ILE A 1 74 ? 7.013 4.165 -0.953 1.00 94.62 74 ILE A C 1
ATOM 609 O O . ILE A 1 74 ? 8.005 3.673 -1.506 1.00 94.62 74 ILE A O 1
ATOM 613 N N . PRO A 1 75 ? 7.092 5.343 -0.294 1.00 94.88 75 PRO A N 1
ATOM 614 C CA . PRO A 1 75 ? 8.345 6.058 -0.085 1.00 94.88 75 PRO A CA 1
ATOM 615 C C . PRO A 1 75 ? 9.405 5.181 0.610 1.00 94.88 75 PRO A C 1
ATOM 617 O O . PRO A 1 75 ? 9.173 4.743 1.740 1.00 94.88 75 PRO A O 1
ATOM 620 N N . PRO A 1 76 ? 10.602 4.995 0.019 1.00 95.19 76 PRO A N 1
ATOM 621 C CA . PRO A 1 76 ? 11.643 4.140 0.597 1.00 95.19 76 PRO A CA 1
ATOM 622 C C . PRO A 1 76 ? 12.137 4.546 1.984 1.00 95.19 76 PRO A C 1
ATOM 624 O O . PRO A 1 76 ? 12.570 3.705 2.771 1.00 95.19 76 PRO A O 1
ATOM 627 N N . SER A 1 77 ? 11.995 5.829 2.323 1.00 94.31 77 SER A N 1
ATOM 628 C CA . SER A 1 77 ? 12.315 6.353 3.649 1.00 94.31 77 SER A CA 1
ATOM 629 C C . SER A 1 77 ? 11.510 5.695 4.773 1.00 94.31 77 SER A C 1
ATOM 631 O O . SER A 1 77 ? 11.990 5.659 5.899 1.00 94.31 77 SER A O 1
ATOM 633 N N . ILE A 1 78 ? 10.318 5.160 4.483 1.00 96.44 78 ILE A N 1
ATOM 634 C CA . ILE A 1 78 ? 9.464 4.485 5.472 1.00 96.44 78 ILE A CA 1
ATOM 635 C C . ILE A 1 78 ? 10.102 3.181 5.965 1.00 96.44 78 ILE A C 1
ATOM 637 O O . ILE A 1 78 ? 9.969 2.842 7.134 1.00 96.44 78 ILE A O 1
ATOM 641 N N . TYR A 1 79 ? 10.827 2.468 5.101 1.00 95.50 79 TYR A N 1
ATOM 642 C CA . TYR A 1 79 ? 11.523 1.222 5.443 1.00 95.50 79 TYR A CA 1
ATOM 643 C C . TYR A 1 79 ? 13.052 1.393 5.468 1.00 95.50 79 TYR A C 1
ATOM 645 O O . TYR A 1 79 ? 13.805 0.437 5.295 1.00 95.50 79 TYR A O 1
ATOM 653 N N . GLY A 1 80 ? 13.524 2.622 5.709 1.00 94.25 80 GLY A N 1
ATOM 654 C CA . GLY A 1 80 ? 14.934 2.913 5.989 1.00 94.25 80 GLY A CA 1
ATOM 655 C C . GLY A 1 80 ? 15.866 2.923 4.774 1.00 94.25 80 GLY A C 1
ATOM 656 O O . GLY A 1 80 ? 17.086 2.896 4.942 1.00 94.25 80 GLY A O 1
ATOM 657 N N . GLU A 1 81 ? 15.332 2.987 3.554 1.00 95.31 81 GLU A N 1
ATOM 658 C CA . GLU A 1 81 ? 16.130 2.998 2.328 1.00 95.31 81 GLU A CA 1
ATOM 659 C C . GLU A 1 81 ? 16.191 4.374 1.652 1.00 95.31 81 GLU A C 1
ATOM 661 O O . GLU A 1 81 ? 15.333 5.243 1.814 1.00 95.31 81 GLU A O 1
ATOM 666 N N . LYS A 1 82 ? 17.240 4.574 0.845 1.00 94.88 82 LYS A N 1
ATOM 667 C CA . LYS A 1 82 ? 17.354 5.743 -0.034 1.00 94.88 82 LYS A CA 1
ATOM 668 C C . LYS A 1 82 ? 16.475 5.545 -1.264 1.00 94.88 82 LYS A C 1
ATOM 670 O O . LYS A 1 82 ? 16.467 4.463 -1.849 1.00 94.88 82 LYS A O 1
ATOM 675 N N . THR A 1 83 ? 15.819 6.615 -1.698 1.00 94.19 83 THR A N 1
ATOM 676 C CA . THR A 1 83 ? 15.024 6.618 -2.928 1.00 94.19 83 THR A CA 1
ATOM 677 C C . THR A 1 83 ? 15.911 6.419 -4.153 1.00 94.19 83 THR A C 1
ATOM 679 O O . THR A 1 83 ? 16.844 7.194 -4.385 1.00 94.19 83 THR A O 1
ATOM 682 N N . ARG A 1 84 ? 15.624 5.384 -4.945 1.00 92.38 84 ARG A N 1
ATOM 683 C CA . ARG A 1 84 ? 16.299 5.129 -6.220 1.00 92.38 84 ARG A CA 1
ATOM 684 C C . ARG A 1 84 ? 15.738 6.030 -7.319 1.00 92.38 84 ARG A C 1
ATOM 686 O O . ARG A 1 84 ? 14.627 6.541 -7.235 1.00 92.38 84 ARG A O 1
ATOM 693 N N . LEU A 1 85 ? 16.512 6.193 -8.392 1.00 90.56 85 LEU A N 1
ATOM 694 C CA . LEU A 1 85 ? 16.137 7.038 -9.534 1.00 90.56 85 LEU A CA 1
ATOM 695 C C . LEU A 1 85 ? 14.854 6.582 -10.249 1.00 90.56 85 LEU A C 1
ATOM 697 O O . LEU A 1 85 ? 14.201 7.404 -10.884 1.00 90.56 85 LEU A O 1
ATOM 701 N N . LEU A 1 86 ? 14.518 5.291 -10.169 1.00 88.56 86 LEU A N 1
ATOM 702 C CA . LEU A 1 86 ? 13.365 4.692 -10.852 1.00 88.56 86 LEU A CA 1
ATOM 703 C C . LEU A 1 86 ? 12.116 4.578 -9.965 1.00 88.56 86 LEU A C 1
ATOM 705 O O . LEU A 1 86 ? 11.079 4.126 -10.435 1.00 88.56 86 LEU A O 1
ATOM 709 N N . SER A 1 87 ? 12.191 5.005 -8.704 1.00 85.44 87 SER A N 1
ATOM 710 C CA . SER A 1 87 ? 11.059 4.963 -7.775 1.00 85.44 87 SER A CA 1
ATOM 711 C C . SER A 1 87 ? 10.038 6.057 -8.081 1.00 85.44 87 SER A C 1
ATOM 713 O O . SER A 1 87 ? 10.413 7.219 -8.256 1.00 85.44 87 SER A O 1
ATOM 715 N N . SER A 1 88 ? 8.744 5.722 -8.086 1.00 83.75 88 SER A N 1
ATOM 716 C CA . SER A 1 88 ? 7.666 6.665 -8.410 1.00 83.75 88 SER A CA 1
ATOM 717 C C . SER A 1 88 ? 6.774 6.972 -7.206 1.00 83.75 88 SER A C 1
ATOM 719 O O . SER A 1 88 ? 5.643 6.510 -7.087 1.00 83.75 88 SER A O 1
ATOM 721 N N . VAL A 1 89 ? 7.279 7.804 -6.296 1.00 85.75 89 VAL A N 1
ATOM 722 C CA . VAL A 1 89 ? 6.559 8.163 -5.067 1.00 85.75 89 VAL A CA 1
ATOM 723 C C . VAL A 1 89 ? 5.602 9.332 -5.324 1.00 85.75 89 VAL A C 1
ATOM 725 O O . VAL A 1 89 ? 6.035 10.482 -5.419 1.00 85.75 89 VAL A O 1
ATOM 728 N N . THR A 1 90 ? 4.296 9.060 -5.414 1.00 87.19 90 THR A N 1
ATOM 729 C CA . THR A 1 90 ? 3.279 10.100 -5.693 1.00 87.19 90 THR A CA 1
ATOM 730 C C . THR A 1 90 ? 2.264 10.327 -4.571 1.00 87.19 90 THR A C 1
ATOM 732 O O . THR A 1 90 ? 1.671 11.404 -4.517 1.00 87.19 90 THR A O 1
ATOM 735 N N . THR A 1 91 ? 2.080 9.362 -3.662 1.00 90.75 91 THR A N 1
ATOM 736 C CA . THR A 1 91 ? 1.062 9.389 -2.588 1.00 90.75 91 THR A CA 1
ATOM 737 C C . THR A 1 91 ? 1.690 9.152 -1.207 1.00 90.75 91 THR A C 1
ATOM 739 O O . THR A 1 91 ? 1.379 8.184 -0.508 1.00 90.75 91 THR A O 1
ATOM 742 N N . THR A 1 92 ? 2.635 10.018 -0.820 1.00 94.19 92 THR A N 1
ATOM 743 C CA . THR A 1 92 ? 3.384 9.910 0.449 1.00 94.19 92 THR A CA 1
ATOM 744 C C . THR A 1 92 ? 2.473 9.925 1.675 1.00 94.19 92 THR A C 1
ATOM 746 O O . THR A 1 92 ? 2.665 9.114 2.574 1.00 94.19 92 THR A O 1
ATOM 749 N N . VAL A 1 93 ? 1.469 10.806 1.707 1.00 95.94 93 VAL A N 1
ATOM 750 C CA . VAL A 1 93 ? 0.577 10.971 2.867 1.00 95.94 93 VAL A CA 1
ATOM 751 C C . VAL A 1 93 ? -0.280 9.720 3.083 1.00 95.94 93 VAL A C 1
ATOM 753 O O . VAL A 1 93 ? -0.334 9.203 4.195 1.00 95.94 93 VAL A O 1
ATOM 756 N N . ARG A 1 94 ? -0.866 9.159 2.020 1.00 95.75 94 ARG A N 1
ATOM 757 C CA . ARG A 1 94 ? -1.544 7.858 2.041 1.00 95.75 94 ARG A CA 1
ATOM 758 C C . ARG A 1 94 ? -0.614 6.756 2.529 1.00 95.75 94 ARG A C 1
ATOM 760 O O . ARG A 1 94 ? -1.018 5.966 3.371 1.00 95.75 94 ARG A O 1
ATOM 767 N N . SER A 1 95 ? 0.626 6.723 2.040 1.00 96.44 95 SER A N 1
ATOM 768 C CA . SER A 1 95 ? 1.599 5.705 2.458 1.00 96.44 95 SER A CA 1
ATOM 769 C C . SER A 1 95 ? 1.908 5.804 3.952 1.00 96.44 95 SER A C 1
ATOM 771 O O . SER A 1 95 ? 1.986 4.780 4.623 1.00 96.44 95 SER A O 1
ATOM 773 N N . TYR A 1 96 ? 2.035 7.019 4.493 1.00 97.81 96 TYR A N 1
ATOM 774 C CA . TYR A 1 96 ? 2.200 7.245 5.931 1.00 97.81 96 TYR A CA 1
ATOM 775 C C . TYR A 1 96 ? 0.979 6.776 6.720 1.00 97.81 96 TYR A C 1
ATOM 777 O O . TYR A 1 96 ? 1.130 6.031 7.687 1.00 97.81 96 TYR A O 1
ATOM 785 N N . LEU A 1 97 ? -0.222 7.164 6.284 1.00 98.25 97 LEU A N 1
ATOM 786 C CA . LEU A 1 97 ? -1.470 6.779 6.936 1.00 98.25 97 LEU A CA 1
ATOM 787 C C . LEU A 1 97 ? -1.634 5.259 6.984 1.00 98.25 97 LEU A C 1
ATOM 789 O O . LEU A 1 97 ? -1.819 4.695 8.060 1.00 98.25 97 LEU A O 1
ATOM 793 N N . GLU A 1 98 ? -1.553 4.601 5.828 1.00 98.06 98 GLU A N 1
ATOM 794 C CA . GLU A 1 98 ? -1.779 3.162 5.731 1.00 98.06 98 GLU A CA 1
ATOM 795 C C . GLU A 1 98 ? -0.677 2.372 6.447 1.00 98.06 98 GLU A C 1
ATOM 797 O O . GLU A 1 98 ? -0.991 1.427 7.163 1.00 98.06 98 GLU A O 1
ATOM 802 N N . THR A 1 99 ? 0.594 2.780 6.334 1.00 98.25 99 THR A N 1
ATOM 803 C CA . THR A 1 99 ? 1.697 2.092 7.031 1.00 98.25 99 THR A CA 1
ATOM 804 C C . THR A 1 99 ? 1.570 2.227 8.544 1.00 98.25 99 THR A C 1
ATOM 806 O O . THR A 1 99 ? 1.761 1.246 9.262 1.00 98.25 99 THR A O 1
ATOM 809 N N . SER A 1 100 ? 1.228 3.420 9.044 1.00 98.56 100 SER A N 1
ATOM 810 C CA . SER A 1 100 ? 1.038 3.611 10.481 1.00 98.56 100 SER A CA 1
ATOM 811 C C . SER A 1 100 ? -0.159 2.808 10.989 1.00 98.56 100 SER A C 1
ATOM 813 O O . SER A 1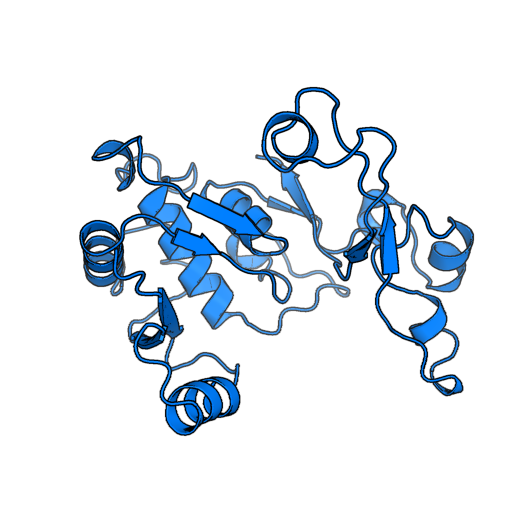 100 ? -0.041 2.149 12.019 1.00 98.56 100 SER A O 1
ATOM 815 N N . LEU A 1 101 ? -1.273 2.773 10.249 1.00 98.62 101 LEU A N 1
ATOM 816 C CA . LEU A 1 101 ? -2.423 1.942 10.605 1.00 98.62 101 LEU A CA 1
ATOM 817 C C . LEU A 1 101 ? -2.060 0.449 10.622 1.00 98.62 101 LEU A C 1
ATOM 819 O O . LEU A 1 101 ? -2.385 -0.230 11.589 1.00 98.62 101 LEU A O 1
ATOM 823 N N . VAL A 1 102 ? -1.348 -0.060 9.611 1.00 98.56 102 VAL A N 1
ATOM 824 C CA . VAL A 1 102 ? -0.857 -1.451 9.592 1.00 98.56 102 VAL A CA 1
ATOM 825 C C . VAL A 1 102 ? -0.007 -1.750 10.824 1.00 98.56 102 VAL A C 1
ATOM 827 O O . VAL A 1 102 ? -0.243 -2.759 11.482 1.00 98.56 102 VAL A O 1
ATOM 830 N N . PHE A 1 103 ? 0.949 -0.879 11.159 1.00 98.62 103 PHE A N 1
ATOM 831 C CA . PHE A 1 103 ? 1.790 -1.054 12.341 1.00 98.62 103 PHE A CA 1
ATOM 832 C C . PHE A 1 103 ? 0.961 -1.103 13.634 1.00 98.62 103 PHE A C 1
ATOM 834 O O . PHE A 1 103 ? 1.209 -1.951 14.483 1.00 98.62 103 PHE A O 1
ATOM 841 N N . HIS A 1 104 ? -0.058 -0.252 13.778 1.00 98.56 104 HIS A N 1
ATOM 842 C CA . HIS A 1 104 ? -0.950 -0.302 14.941 1.00 98.56 104 HIS A CA 1
ATOM 843 C C . HIS A 1 104 ? -1.799 -1.581 14.966 1.00 98.56 104 HIS A C 1
ATOM 845 O O . HIS A 1 104 ? -2.023 -2.144 16.034 1.00 98.56 104 HIS A O 1
ATOM 851 N N . LEU A 1 105 ? -2.261 -2.058 13.807 1.00 98.12 105 LEU A N 1
ATOM 852 C CA . LEU A 1 105 ? -3.072 -3.272 13.709 1.00 98.12 105 LEU A CA 1
ATOM 853 C C . LEU A 1 105 ? -2.273 -4.534 14.038 1.00 98.12 105 LEU A C 1
ATOM 855 O O . LEU A 1 105 ? -2.747 -5.354 14.817 1.00 98.12 105 LEU A O 1
ATOM 859 N N . LEU A 1 106 ? -1.090 -4.689 13.437 1.00 97.38 106 LEU A N 1
ATOM 860 C CA . LEU A 1 106 ? -0.326 -5.944 13.403 1.00 97.38 106 LEU A CA 1
ATOM 861 C C . LEU A 1 106 ? 0.941 -5.931 14.268 1.00 97.38 106 LEU A C 1
ATOM 863 O O . LEU A 1 106 ? 1.530 -6.987 14.493 1.00 97.38 106 LEU A O 1
ATOM 867 N N . GLY A 1 107 ? 1.373 -4.763 14.743 1.00 97.31 107 GLY A N 1
ATOM 868 C CA . GLY A 1 107 ? 2.698 -4.579 15.327 1.00 97.31 107 GLY A CA 1
ATOM 869 C C . GLY A 1 107 ? 3.799 -4.614 14.265 1.00 97.31 107 GLY A C 1
ATOM 870 O O . GLY A 1 107 ? 3.559 -4.829 13.076 1.00 97.31 107 GLY A O 1
ATOM 871 N N . GLY A 1 108 ? 5.041 -4.396 14.690 1.00 95.75 108 GLY A N 1
ATOM 872 C CA . GLY A 1 108 ? 6.184 -4.439 13.784 1.00 95.75 108 GLY A CA 1
ATOM 873 C C . GLY A 1 108 ? 7.519 -4.485 14.511 1.00 95.75 108 GLY A C 1
ATOM 874 O O . GLY A 1 108 ? 7.654 -4.017 15.645 1.00 95.75 108 GLY A O 1
ATOM 875 N N . SER A 1 109 ? 8.531 -5.039 13.843 1.00 96.12 109 SER A N 1
ATOM 876 C CA . SER A 1 109 ? 9.890 -5.155 14.396 1.00 96.12 109 SER A CA 1
ATOM 877 C C . SER A 1 109 ? 10.565 -3.801 14.665 1.00 96.12 109 SER A C 1
ATOM 879 O O . SER A 1 109 ? 11.505 -3.730 15.456 1.00 96.12 109 SER A O 1
ATOM 881 N N . GLN A 1 110 ? 10.058 -2.722 14.063 1.00 96.25 110 GLN A N 1
ATOM 882 C CA . GLN A 1 110 ? 10.504 -1.344 14.278 1.00 96.25 110 GLN A CA 1
ATOM 883 C C . GLN A 1 110 ? 10.274 -0.875 15.722 1.00 96.25 110 GLN A C 1
ATOM 885 O O . GLN A 1 110 ? 11.043 -0.059 16.227 1.00 96.25 110 GLN A O 1
ATOM 890 N N . ASN A 1 111 ? 9.234 -1.384 16.389 1.00 97.19 111 ASN A N 1
ATOM 891 C CA . ASN A 1 111 ? 8.941 -1.091 17.788 1.00 97.19 111 ASN A CA 1
ATOM 892 C C . ASN A 1 111 ? 8.184 -2.266 18.437 1.00 97.19 111 ASN A C 1
ATOM 894 O O . ASN A 1 111 ? 6.962 -2.221 18.587 1.00 97.19 111 ASN A O 1
ATOM 898 N N . PRO A 1 112 ? 8.905 -3.312 18.876 1.00 95.25 112 PRO A N 1
ATOM 899 C CA . PRO A 1 112 ? 8.302 -4.535 19.407 1.00 95.25 112 PRO A CA 1
ATOM 900 C C . PRO A 1 112 ? 7.660 -4.354 20.790 1.00 95.25 112 PRO A C 1
ATOM 902 O O . PRO A 1 112 ? 7.095 -5.296 21.333 1.00 95.25 112 PRO A O 1
ATOM 905 N N . SER A 1 113 ? 7.799 -3.172 21.400 1.00 95.62 113 SER A N 1
ATOM 906 C CA . SER A 1 113 ? 7.199 -2.869 22.702 1.00 95.62 113 SER A CA 1
ATOM 907 C C . SER A 1 113 ? 5.772 -2.332 22.602 1.00 95.62 113 SER A C 1
ATOM 909 O O . SER A 1 113 ? 5.077 -2.272 23.615 1.00 95.62 113 SER A O 1
ATOM 911 N N . GLN A 1 114 ? 5.338 -1.939 21.401 1.00 94.69 114 GLN A N 1
ATOM 912 C CA . GLN A 1 114 ? 3.979 -1.475 21.172 1.00 94.69 114 GLN A CA 1
ATOM 913 C C . GLN A 1 114 ? 3.064 -2.677 20.898 1.00 94.69 114 GLN A C 1
ATOM 915 O O . GLN A 1 114 ? 3.340 -3.425 19.960 1.00 94.69 114 GLN A O 1
ATOM 920 N N . PRO A 1 115 ? 1.991 -2.868 21.686 1.00 93.31 115 PRO A N 1
ATOM 921 C CA . PRO A 1 115 ? 1.040 -3.947 21.450 1.00 93.31 115 PRO A CA 1
ATOM 922 C C . PRO A 1 115 ? 0.263 -3.711 20.153 1.00 93.31 115 PRO A C 1
ATOM 924 O O . PRO A 1 115 ? -0.107 -2.574 19.837 1.00 93.31 115 PRO A O 1
ATOM 927 N N . ALA A 1 116 ? -0.003 -4.790 19.424 1.00 97.38 116 ALA A N 1
ATOM 928 C CA . ALA A 1 116 ? -0.836 -4.757 18.231 1.00 97.38 116 ALA A CA 1
ATOM 929 C C . ALA A 1 116 ? -2.325 -4.791 18.608 1.00 97.38 116 ALA A C 1
ATOM 931 O O . ALA A 1 116 ? -2.727 -5.532 19.505 1.00 97.38 116 ALA A O 1
ATOM 932 N N . LEU A 1 117 ? -3.176 -4.042 17.900 1.00 97.75 117 LEU A N 1
ATOM 933 C CA . LEU A 1 117 ? -4.626 -4.056 18.148 1.00 97.75 117 LEU A CA 1
ATOM 934 C C . LEU A 1 117 ? -5.225 -5.458 17.958 1.00 97.75 117 LEU A C 1
ATOM 936 O O . LEU A 1 117 ? -6.087 -5.872 18.735 1.00 97.75 117 LEU A O 1
ATOM 940 N N . LEU A 1 118 ? -4.708 -6.226 16.994 1.00 96.62 118 LEU A N 1
ATOM 941 C CA . LEU A 1 118 ? -5.141 -7.600 16.723 1.00 96.62 118 LEU A CA 1
ATOM 942 C C . LEU A 1 118 ? -4.809 -8.597 17.843 1.00 96.62 118 LEU A C 1
ATOM 944 O O . LEU A 1 118 ? -5.365 -9.688 17.857 1.00 96.62 118 LEU A O 1
ATOM 948 N N . GLU A 1 119 ? -3.972 -8.241 18.825 1.00 95.56 119 GLU A N 1
ATOM 949 C CA . GLU A 1 119 ? -3.816 -9.067 20.034 1.00 95.56 119 GLU A CA 1
ATOM 950 C C . GLU A 1 119 ? -5.103 -9.121 20.871 1.00 95.56 119 GLU A C 1
ATOM 952 O O . GLU A 1 119 ? -5.267 -10.018 21.699 1.00 95.56 119 GLU A O 1
ATOM 957 N N . THR A 1 120 ? -6.021 -8.171 20.665 1.00 93.56 120 THR A N 1
ATOM 958 C CA . THR A 1 120 ? -7.315 -8.126 21.359 1.00 93.56 120 THR A CA 1
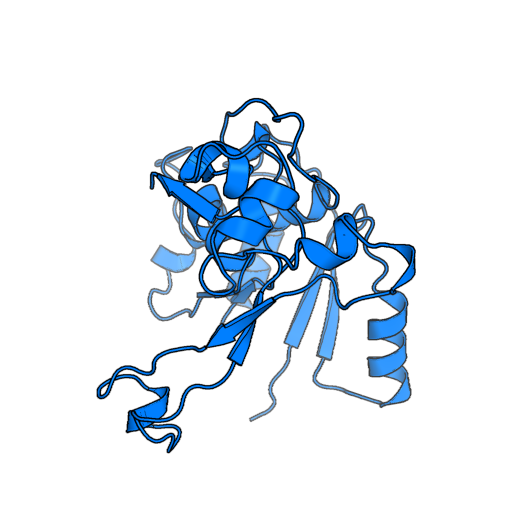ATOM 959 C C . THR A 1 120 ? -8.435 -8.856 20.612 1.00 93.56 120 THR A C 1
ATOM 961 O O . THR A 1 120 ? -9.429 -9.219 21.241 1.00 93.56 120 THR A O 1
ATOM 964 N N . ASP A 1 121 ? -8.259 -9.114 19.312 1.00 92.94 121 ASP A N 1
ATOM 965 C CA . ASP A 1 121 ? -9.194 -9.856 18.460 1.00 92.94 121 ASP A CA 1
ATOM 966 C C . ASP A 1 121 ? -8.453 -10.500 17.274 1.00 92.94 121 ASP A C 1
ATOM 968 O O . ASP A 1 121 ? -8.157 -9.852 16.267 1.00 92.94 121 ASP A O 1
ATOM 972 N N . TYR A 1 122 ? -8.153 -11.795 17.398 1.00 86.12 122 TYR A N 1
ATOM 973 C CA . TYR A 1 122 ? -7.422 -12.555 16.381 1.00 86.12 122 TYR A CA 1
ATOM 974 C C . TYR A 1 122 ? -8.271 -12.931 15.158 1.00 86.12 122 TYR A C 1
ATOM 976 O O . TYR A 1 122 ? -7.706 -13.354 14.147 1.00 86.12 122 TYR A O 1
ATOM 984 N N . ASP A 1 123 ? -9.597 -12.793 15.236 1.00 92.19 123 ASP A N 1
ATOM 985 C CA . ASP A 1 123 ? -10.512 -13.147 14.147 1.00 92.19 123 ASP A CA 1
ATOM 986 C C . ASP A 1 123 ? -10.820 -11.949 13.229 1.00 92.19 123 ASP A C 1
ATOM 988 O O . ASP A 1 123 ? -11.467 -12.116 12.192 1.00 92.19 123 ASP A O 1
ATOM 992 N N . PHE A 1 124 ? -10.322 -10.751 13.560 1.00 96.00 124 PHE A N 1
ATOM 993 C CA . PHE A 1 124 ? -10.513 -9.544 12.762 1.00 96.00 124 PHE A CA 1
ATOM 994 C C . PHE A 1 124 ? -9.758 -9.631 11.415 1.00 96.00 124 PHE A C 1
ATOM 996 O O . PHE A 1 124 ? -8.521 -9.659 11.378 1.00 96.00 124 PHE A O 1
ATOM 1003 N N . PRO A 1 125 ? -10.462 -9.639 10.268 1.00 95.81 125 PRO A N 1
ATOM 1004 C CA . PRO A 1 125 ? -9.842 -9.832 8.967 1.00 95.81 125 PRO A CA 1
ATOM 1005 C C . PRO A 1 125 ? -9.156 -8.559 8.451 1.00 95.81 125 PRO A C 1
ATOM 1007 O O . PRO A 1 125 ? -9.758 -7.487 8.347 1.00 95.81 125 PRO A O 1
ATOM 1010 N N . VAL A 1 126 ? -7.904 -8.712 8.016 1.00 96.69 126 VAL A N 1
ATOM 1011 C CA . VAL A 1 126 ? -7.144 -7.684 7.292 1.00 96.69 126 VAL A CA 1
ATOM 1012 C C . VAL A 1 126 ? -6.773 -8.203 5.904 1.00 96.69 126 VAL A C 1
ATOM 1014 O O . VAL A 1 126 ? -6.159 -9.260 5.768 1.00 96.69 126 VAL A O 1
ATOM 1017 N N . LEU A 1 127 ? -7.129 -7.454 4.858 1.00 96.19 127 LEU A N 1
ATOM 1018 C CA . LEU A 1 127 ? -6.847 -7.804 3.465 1.00 96.19 127 LEU A CA 1
ATOM 1019 C C . LEU A 1 127 ? -5.994 -6.724 2.793 1.00 96.19 127 LEU A C 1
ATOM 1021 O O . LEU A 1 127 ? -6.404 -5.571 2.717 1.00 96.19 127 LEU A O 1
ATOM 1025 N N . GLY A 1 128 ? -4.842 -7.100 2.236 1.00 95.50 128 GLY A N 1
ATOM 1026 C CA . GLY A 1 128 ? -4.003 -6.216 1.422 1.00 95.50 128 GLY A CA 1
ATOM 1027 C C . GLY A 1 128 ? -3.989 -6.631 -0.048 1.00 95.50 128 GLY A C 1
ATOM 1028 O O . GLY A 1 128 ? -3.658 -7.771 -0.366 1.00 95.50 128 GLY A O 1
ATOM 1029 N N . ILE A 1 129 ? -4.311 -5.705 -0.954 1.00 91.12 129 ILE A N 1
ATOM 1030 C CA . ILE A 1 129 ? -4.350 -5.936 -2.406 1.00 91.12 129 ILE A CA 1
ATOM 1031 C C . ILE A 1 129 ? -3.313 -5.046 -3.096 1.00 91.12 129 ILE A C 1
ATOM 1033 O O . ILE A 1 129 ? -3.366 -3.825 -2.961 1.00 91.12 129 ILE A O 1
ATOM 1037 N N . CYS A 1 130 ? -2.422 -5.634 -3.904 1.00 90.62 130 CYS A N 1
ATOM 1038 C CA . CYS A 1 130 ? -1.368 -4.907 -4.629 1.00 90.62 130 CYS A CA 1
ATOM 1039 C C . CYS A 1 130 ? -0.504 -4.076 -3.658 1.00 90.62 130 CYS A C 1
ATOM 1041 O O . CYS A 1 130 ? 0.176 -4.663 -2.823 1.00 90.62 130 CYS A O 1
ATOM 1043 N N . LEU A 1 131 ? -0.575 -2.742 -3.692 1.00 93.06 131 LEU A N 1
ATOM 1044 C CA . LEU A 1 131 ? 0.077 -1.882 -2.701 1.00 93.06 131 LEU A CA 1
ATOM 1045 C C . LEU A 1 131 ? -0.276 -2.291 -1.266 1.00 93.06 131 LEU A C 1
ATOM 1047 O O . LEU A 1 131 ? 0.604 -2.329 -0.422 1.00 93.06 131 LEU A O 1
ATOM 1051 N N . GLY A 1 132 ? -1.523 -2.682 -0.992 1.00 95.56 132 GLY A N 1
ATOM 1052 C CA . GLY A 1 132 ? -1.939 -3.056 0.356 1.00 95.56 132 GLY A CA 1
ATOM 1053 C C . GLY A 1 132 ? -1.128 -4.204 0.964 1.00 95.56 132 GLY A C 1
ATOM 1054 O O . GLY A 1 132 ? -0.833 -4.165 2.154 1.00 95.56 132 GLY A O 1
ATOM 1055 N N . CYS A 1 133 ? -0.704 -5.205 0.178 1.00 94.81 133 CYS A N 1
ATOM 1056 C CA . CYS A 1 133 ? 0.160 -6.265 0.716 1.00 94.81 133 CYS A CA 1
ATOM 1057 C C . CYS A 1 133 ? 1.604 -5.782 0.942 1.00 94.81 133 CYS A C 1
ATOM 1059 O O . CYS A 1 133 ? 2.267 -6.242 1.870 1.00 94.81 133 CYS A O 1
ATOM 1061 N N . GLN A 1 134 ? 2.071 -4.815 0.149 1.00 95.94 134 GLN A N 1
ATOM 1062 C CA . GLN A 1 134 ? 3.362 -4.150 0.342 1.00 95.94 134 GLN A CA 1
ATOM 1063 C C . GLN A 1 134 ? 3.345 -3.274 1.599 1.00 95.94 134 GLN A C 1
ATOM 1065 O O . GLN A 1 134 ? 4.287 -3.329 2.386 1.00 95.94 134 GLN A O 1
ATOM 1070 N N . THR A 1 135 ? 2.255 -2.536 1.829 1.00 97.56 135 THR A N 1
ATOM 1071 C CA . THR A 1 135 ? 2.026 -1.761 3.052 1.00 97.56 135 THR A CA 1
ATOM 1072 C C . THR A 1 135 ? 2.022 -2.674 4.269 1.00 97.56 135 THR A C 1
ATOM 1074 O O . THR A 1 135 ? 2.659 -2.333 5.259 1.00 97.56 135 THR A O 1
ATOM 1077 N N . ILE A 1 136 ? 1.372 -3.845 4.195 1.00 97.88 136 ILE A N 1
ATOM 1078 C CA . ILE A 1 136 ? 1.417 -4.842 5.274 1.00 97.88 136 ILE A CA 1
ATOM 1079 C C . ILE A 1 136 ? 2.866 -5.236 5.575 1.00 97.88 136 ILE A C 1
ATOM 1081 O O . ILE A 1 136 ? 3.300 -5.094 6.713 1.00 97.88 136 ILE A O 1
ATOM 1085 N N . ASN A 1 137 ? 3.631 -5.636 4.554 1.00 97.94 137 ASN A N 1
ATOM 1086 C CA . ASN A 1 137 ? 5.032 -6.025 4.720 1.00 97.94 137 ASN A CA 1
ATOM 1087 C C . ASN A 1 137 ? 5.876 -4.912 5.366 1.00 97.94 137 ASN A C 1
ATOM 1089 O O . ASN A 1 137 ? 6.614 -5.164 6.313 1.00 97.94 137 ASN A O 1
ATOM 1093 N N . VAL A 1 138 ? 5.749 -3.674 4.878 1.00 97.88 138 VAL A N 1
ATOM 1094 C CA . VAL A 1 138 ? 6.489 -2.516 5.403 1.00 97.88 138 VAL A CA 1
ATOM 1095 C C . VAL A 1 138 ? 6.048 -2.154 6.820 1.00 97.88 138 VAL A C 1
ATOM 1097 O O . VAL A 1 138 ? 6.889 -1.909 7.681 1.00 97.88 138 VAL A O 1
ATOM 1100 N N . GLY A 1 139 ? 4.744 -2.147 7.097 1.00 97.62 139 GLY A N 1
ATOM 1101 C CA . GLY A 1 139 ? 4.209 -1.814 8.415 1.00 97.62 139 GLY A CA 1
ATOM 1102 C C . GLY A 1 139 ? 4.654 -2.789 9.503 1.00 97.62 139 GLY A C 1
ATOM 1103 O O . GLY A 1 139 ? 4.890 -2.356 10.627 1.00 97.62 139 GLY A O 1
ATOM 1104 N N . THR A 1 140 ? 4.892 -4.057 9.154 1.00 97.38 140 THR A N 1
ATOM 1105 C CA . THR A 1 140 ? 5.437 -5.073 10.071 1.00 97.38 140 THR A CA 1
ATOM 1106 C C . THR A 1 140 ? 6.975 -5.110 10.130 1.00 97.38 140 THR A C 1
ATOM 1108 O O . THR A 1 140 ? 7.550 -5.876 10.909 1.00 97.38 140 THR A O 1
ATOM 1111 N N . GLY A 1 141 ? 7.660 -4.277 9.338 1.00 97.38 141 GLY A N 1
ATOM 1112 C CA . GLY A 1 141 ? 9.116 -4.072 9.389 1.00 97.38 141 GLY A CA 1
ATOM 1113 C C . GLY A 1 141 ? 9.923 -4.681 8.254 1.00 97.38 141 GLY A C 1
ATOM 1114 O O . GLY A 1 141 ? 11.152 -4.692 8.310 1.00 97.38 141 GLY A O 1
ATOM 1115 N N . GLY A 1 142 ? 9.250 -5.162 7.216 1.00 97.62 142 GLY A N 1
ATOM 1116 C CA . GLY A 1 142 ? 9.884 -5.579 5.979 1.00 97.62 142 GLY A CA 1
ATOM 1117 C C . GLY A 1 142 ? 10.307 -4.407 5.086 1.00 97.62 142 GLY A C 1
ATOM 1118 O O . GLY A 1 142 ? 9.984 -3.242 5.321 1.00 97.62 142 GLY A O 1
ATOM 1119 N N . SER A 1 143 ? 11.029 -4.733 4.016 1.00 96.81 143 SER A N 1
ATOM 1120 C CA . SER A 1 143 ? 11.472 -3.793 2.977 1.00 96.81 143 SER A CA 1
ATOM 1121 C C . SER A 1 143 ? 10.738 -4.024 1.654 1.00 96.81 143 SER A C 1
ATOM 1123 O O . SER A 1 143 ? 9.986 -4.988 1.518 1.00 96.81 143 SER A O 1
ATOM 1125 N N . LEU A 1 144 ? 10.974 -3.181 0.646 1.00 96.88 144 LEU A N 1
ATOM 1126 C CA . LEU A 1 144 ? 10.497 -3.404 -0.724 1.00 96.88 144 LEU A CA 1
ATOM 1127 C C . LEU A 1 144 ? 11.657 -3.438 -1.713 1.00 96.88 144 LEU A C 1
ATOM 1129 O O . LEU A 1 144 ? 12.673 -2.776 -1.518 1.00 96.88 144 LEU A O 1
ATOM 1133 N N . VAL A 1 145 ? 11.461 -4.160 -2.813 1.00 95.69 145 VAL A N 1
ATOM 1134 C CA . VAL A 1 145 ? 12.202 -3.895 -4.049 1.00 95.69 145 VAL A CA 1
ATOM 1135 C C . VAL A 1 145 ? 11.563 -2.673 -4.703 1.00 95.69 145 VAL A C 1
ATOM 1137 O O . VAL A 1 145 ? 10.346 -2.651 -4.880 1.00 95.69 145 VAL A O 1
ATOM 1140 N N . GLN A 1 146 ? 12.365 -1.654 -5.019 1.00 94.25 146 GLN A N 1
ATOM 1141 C CA . GLN A 1 146 ? 11.892 -0.352 -5.495 1.00 94.25 146 GLN A CA 1
ATOM 1142 C C . GLN A 1 146 ? 11.585 -0.348 -6.997 1.00 94.25 146 GLN A C 1
ATOM 1144 O O . GLN A 1 146 ? 10.692 0.379 -7.424 1.00 94.25 146 GLN A O 1
ATOM 1149 N N . ASP A 1 147 ? 12.329 -1.128 -7.784 1.00 92.94 147 ASP A N 1
ATOM 1150 C CA . ASP A 1 147 ? 12.098 -1.312 -9.220 1.00 92.94 147 ASP A CA 1
ATOM 1151 C C . ASP A 1 147 ? 12.465 -2.738 -9.665 1.00 92.94 147 ASP A C 1
ATOM 1153 O O . ASP A 1 147 ? 13.636 -3.112 -9.739 1.00 92.94 147 ASP A O 1
ATOM 1157 N N . ILE A 1 148 ? 11.452 -3.549 -9.978 1.00 93.12 148 ILE A N 1
ATOM 1158 C CA . ILE A 1 148 ? 11.633 -4.959 -10.353 1.00 93.12 148 ILE A CA 1
ATOM 1159 C C . ILE A 1 148 ? 12.541 -5.132 -11.589 1.00 93.12 148 ILE A C 1
ATOM 1161 O O . ILE A 1 148 ? 13.463 -5.949 -11.509 1.00 93.12 148 ILE A O 1
ATOM 1165 N N . PRO A 1 149 ? 12.351 -4.407 -12.716 1.00 93.38 149 PRO A N 1
ATOM 1166 C CA . PRO A 1 149 ? 13.217 -4.554 -13.885 1.00 93.38 149 PRO A CA 1
ATOM 1167 C C . PRO A 1 149 ? 14.708 -4.401 -13.579 1.00 93.38 149 PRO A C 1
ATOM 1169 O O . PRO A 1 149 ? 15.497 -5.271 -13.954 1.00 93.38 149 PRO A O 1
ATOM 1172 N N . SER A 1 150 ? 15.100 -3.342 -12.870 1.00 93.69 150 SER A N 1
ATOM 1173 C CA . SER A 1 150 ? 16.512 -3.072 -12.601 1.00 93.69 150 SER A CA 1
ATOM 1174 C C . SER A 1 150 ? 17.087 -3.885 -11.447 1.00 93.69 150 SER A C 1
ATOM 1176 O O . SER A 1 150 ? 18.253 -4.271 -11.511 1.00 93.69 150 SER A O 1
ATOM 1178 N N . GLU A 1 151 ? 16.308 -4.182 -10.408 1.00 93.69 151 GLU A N 1
ATOM 1179 C CA . GLU A 1 151 ? 16.833 -4.829 -9.199 1.00 93.69 151 GLU A CA 1
ATOM 1180 C C . GLU A 1 151 ? 16.714 -6.355 -9.221 1.00 93.69 151 GLU A C 1
ATOM 1182 O O . GLU A 1 151 ? 17.561 -7.035 -8.643 1.00 93.69 151 GLU A O 1
ATOM 1187 N N . VAL A 1 152 ? 15.703 -6.906 -9.901 1.00 93.62 152 VAL A N 1
ATOM 1188 C CA . VAL A 1 152 ? 15.494 -8.363 -9.994 1.00 93.62 152 VAL A CA 1
ATOM 1189 C C . VAL A 1 152 ? 16.088 -8.921 -11.277 1.00 93.62 152 VAL A C 1
ATOM 1191 O O . VAL A 1 152 ? 16.746 -9.959 -11.250 1.00 93.62 152 VAL A O 1
ATOM 1194 N N . TYR A 1 153 ? 15.863 -8.241 -12.403 1.00 93.56 153 TYR A N 1
ATOM 1195 C CA . TYR A 1 153 ? 16.306 -8.725 -13.712 1.00 93.56 153 TYR A CA 1
ATOM 1196 C C . TYR A 1 153 ? 17.608 -8.074 -14.195 1.00 93.56 153 TYR A C 1
ATOM 1198 O O . TYR A 1 153 ? 18.189 -8.545 -15.170 1.00 93.56 153 TYR A O 1
ATOM 1206 N N . GLY A 1 154 ? 18.090 -7.020 -13.525 1.00 95.19 154 GLY A N 1
ATOM 1207 C CA . GLY A 1 154 ? 19.299 -6.299 -13.935 1.00 95.19 154 GLY A CA 1
ATOM 1208 C C . GLY A 1 154 ? 19.131 -5.516 -15.239 1.00 95.19 154 GLY A C 1
ATOM 1209 O O . GLY A 1 154 ? 20.122 -5.246 -15.914 1.00 95.19 154 GLY A O 1
ATOM 1210 N N . LEU A 1 155 ? 17.892 -5.187 -15.617 1.00 95.00 155 LEU A N 1
ATOM 1211 C CA . LEU A 1 155 ? 17.570 -4.530 -16.882 1.00 95.00 155 LEU A CA 1
ATOM 1212 C C . LEU A 1 155 ? 17.494 -3.019 -16.720 1.00 95.00 155 LEU A C 1
ATOM 1214 O O . LEU A 1 155 ? 17.052 -2.503 -15.695 1.00 95.00 155 LEU A O 1
ATOM 1218 N N . THR A 1 156 ? 17.903 -2.297 -17.758 1.00 94.31 156 THR A N 1
ATOM 1219 C CA . THR A 1 156 ? 18.029 -0.833 -17.697 1.00 94.31 156 THR A CA 1
ATOM 1220 C C . THR A 1 156 ? 17.287 -0.110 -18.817 1.00 94.31 156 THR A C 1
ATOM 1222 O O . THR A 1 156 ? 17.223 1.119 -18.811 1.00 94.31 156 THR A O 1
ATOM 1225 N N . SER A 1 157 ? 16.682 -0.849 -19.750 1.00 95.19 157 SER A N 1
ATOM 1226 C CA . SER A 1 157 ? 15.912 -0.307 -20.874 1.00 95.19 157 SER A CA 1
ATOM 1227 C C . SER A 1 157 ? 14.572 -1.023 -21.069 1.00 95.19 157 SER A C 1
ATOM 1229 O O . SER A 1 157 ? 14.397 -2.183 -20.690 1.00 95.19 157 SER A O 1
ATOM 1231 N N . TYR A 1 158 ? 13.605 -0.340 -21.690 1.00 94.62 158 TYR A N 1
ATOM 1232 C CA . TYR A 1 158 ? 12.305 -0.947 -21.989 1.00 94.62 158 TYR A CA 1
ATOM 1233 C C . TYR A 1 158 ? 12.408 -2.030 -23.065 1.00 94.62 158 TYR A C 1
ATOM 1235 O O . TYR A 1 158 ? 11.629 -2.979 -23.041 1.00 94.62 158 TYR A O 1
ATOM 1243 N N . GLU A 1 159 ? 13.362 -1.919 -23.987 1.00 97.06 159 GLU A N 1
ATOM 1244 C CA . GLU A 1 159 ? 13.645 -2.909 -25.024 1.00 97.06 159 GLU A CA 1
ATOM 1245 C C . GLU A 1 159 ? 14.106 -4.239 -24.418 1.00 97.06 159 GLU A C 1
ATOM 1247 O O . GLU A 1 159 ? 13.636 -5.300 -24.831 1.00 97.06 159 GLU A O 1
ATOM 1252 N N . GLU A 1 160 ? 14.964 -4.192 -23.395 1.00 96.50 160 GLU A N 1
ATOM 1253 C CA . GLU A 1 160 ? 15.362 -5.379 -22.633 1.00 96.50 160 GLU A CA 1
ATOM 1254 C C . GLU A 1 160 ? 14.169 -6.000 -21.897 1.00 96.50 160 GLU A C 1
ATOM 1256 O O . GLU A 1 160 ? 13.974 -7.215 -21.951 1.00 96.50 160 GLU A O 1
ATOM 1261 N N . VAL A 1 161 ? 13.325 -5.178 -21.259 1.00 95.12 161 VAL A N 1
ATOM 1262 C CA . VAL A 1 161 ? 12.098 -5.662 -20.599 1.00 95.12 161 VAL A CA 1
ATOM 1263 C C . VAL A 1 161 ? 11.160 -6.310 -21.618 1.00 95.12 161 VAL A C 1
ATOM 1265 O O . VAL A 1 161 ? 10.636 -7.395 -21.374 1.00 95.12 161 VAL A O 1
ATOM 1268 N N . ALA A 1 162 ? 10.976 -5.698 -22.791 1.00 95.38 162 ALA A N 1
ATOM 1269 C CA . ALA A 1 162 ? 10.170 -6.259 -23.871 1.00 95.38 162 ALA A CA 1
ATOM 1270 C C . ALA A 1 162 ? 10.702 -7.629 -24.328 1.00 95.38 162 ALA A C 1
ATOM 1272 O O . ALA A 1 162 ? 9.906 -8.537 -24.578 1.00 95.38 162 ALA A O 1
ATOM 1273 N N . ALA A 1 163 ? 12.026 -7.804 -24.367 1.00 96.38 163 ALA A N 1
ATOM 1274 C CA . ALA A 1 163 ? 12.674 -9.055 -24.749 1.00 96.38 163 ALA A CA 1
ATOM 1275 C C . ALA A 1 163 ? 12.508 -10.198 -23.725 1.00 96.38 163 ALA A C 1
ATOM 1277 O O . ALA A 1 163 ? 12.613 -11.357 -24.124 1.00 96.38 163 ALA A O 1
ATOM 1278 N N . LEU A 1 164 ? 12.190 -9.916 -22.449 1.00 92.81 164 LEU A N 1
ATOM 1279 C CA . LEU A 1 164 ? 11.903 -10.961 -21.447 1.00 92.81 164 LEU A CA 1
ATOM 1280 C C . LEU A 1 164 ? 10.662 -11.799 -21.782 1.00 92.81 164 LEU A C 1
ATOM 1282 O O . LEU A 1 164 ? 10.538 -12.934 -21.328 1.00 92.81 164 LEU A O 1
ATOM 1286 N N . GLY A 1 165 ? 9.737 -11.247 -22.566 1.00 91.44 165 GLY A N 1
ATOM 1287 C CA . GLY A 1 165 ? 8.442 -11.859 -22.831 1.00 91.44 165 GLY A CA 1
ATOM 1288 C C . GLY A 1 165 ? 7.374 -11.484 -21.802 1.00 91.44 165 GLY A C 1
ATOM 1289 O O . GLY A 1 165 ? 7.646 -11.112 -20.661 1.00 91.44 165 GLY A O 1
ATOM 1290 N N . ARG A 1 166 ? 6.119 -11.573 -22.247 1.00 89.62 166 ARG A N 1
ATOM 1291 C CA . ARG A 1 166 ? 4.953 -10.978 -21.580 1.00 89.62 166 ARG A CA 1
ATOM 1292 C C . ARG A 1 166 ? 4.678 -11.503 -20.168 1.00 89.62 166 ARG A C 1
ATOM 1294 O O . ARG A 1 166 ? 4.123 -10.767 -19.363 1.00 89.62 166 ARG A O 1
ATOM 1301 N N . GLU A 1 167 ? 5.087 -12.730 -19.862 1.00 87.06 167 GLU A N 1
ATOM 1302 C CA . GLU A 1 167 ? 4.917 -13.337 -18.531 1.00 87.06 167 GLU A CA 1
ATOM 1303 C C . GLU A 1 167 ? 5.803 -12.692 -17.450 1.00 87.06 167 GLU A C 1
ATOM 1305 O O . GLU A 1 167 ? 5.581 -12.897 -16.261 1.00 87.06 167 GLU A O 1
ATOM 1310 N N . HIS A 1 168 ? 6.801 -11.898 -17.848 1.00 89.25 168 HIS A N 1
ATOM 1311 C CA . HIS A 1 168 ? 7.710 -11.192 -16.941 1.00 89.25 168 HIS A CA 1
ATOM 1312 C C . HIS A 1 168 ? 7.484 -9.670 -16.936 1.00 89.25 168 HIS A C 1
ATOM 1314 O O . HIS A 1 168 ? 8.273 -8.916 -16.362 1.00 89.25 168 HIS A O 1
ATOM 1320 N N . TRP A 1 169 ? 6.429 -9.193 -17.604 1.00 91.56 169 TRP A N 1
ATOM 1321 C CA . TRP A 1 169 ? 6.130 -7.769 -17.731 1.00 91.56 169 TRP A CA 1
ATOM 1322 C C . TRP A 1 169 ? 5.274 -7.263 -16.574 1.00 91.56 169 TRP A C 1
ATOM 1324 O O . TRP A 1 169 ? 4.064 -7.465 -16.536 1.00 91.56 169 TRP A O 1
ATOM 1334 N N . HIS A 1 170 ? 5.880 -6.488 -15.681 1.00 89.25 170 HIS A N 1
ATOM 1335 C CA . HIS A 1 170 ? 5.166 -5.856 -14.561 1.00 89.25 170 HIS A CA 1
ATOM 1336 C C . HIS A 1 170 ? 4.395 -4.584 -14.960 1.00 89.25 170 HIS A C 1
ATOM 1338 O O . HIS A 1 170 ? 3.464 -4.163 -14.273 1.00 89.25 170 HIS A O 1
ATOM 1344 N N . THR A 1 171 ? 4.736 -4.025 -16.123 1.00 90.44 171 THR A N 1
ATOM 1345 C CA . THR A 1 171 ? 3.983 -3.029 -16.907 1.00 90.44 171 THR A CA 1
ATOM 1346 C C . THR A 1 171 ? 4.179 -3.334 -18.394 1.00 90.44 171 THR A C 1
ATOM 1348 O O . THR A 1 171 ? 5.084 -4.087 -18.743 1.00 90.44 171 THR A O 1
ATOM 1351 N N . ASN A 1 172 ? 3.359 -2.782 -19.294 1.00 93.50 172 ASN A N 1
ATOM 1352 C CA . ASN A 1 172 ? 3.552 -2.970 -20.736 1.00 93.50 172 ASN A CA 1
ATOM 1353 C C . ASN A 1 172 ? 4.701 -2.073 -21.257 1.00 93.50 172 ASN A C 1
ATOM 1355 O O . ASN A 1 172 ? 4.487 -0.865 -21.419 1.00 93.50 172 ASN A O 1
ATOM 1359 N N . PRO A 1 173 ? 5.891 -2.621 -21.589 1.00 94.75 173 PRO A N 1
ATOM 1360 C CA . PRO A 1 173 ? 7.032 -1.813 -22.023 1.00 94.75 173 PRO A CA 1
ATOM 1361 C C . PRO A 1 173 ? 6.771 -1.125 -23.369 1.00 94.75 173 PRO A C 1
ATOM 1363 O O . PRO A 1 173 ? 7.254 -0.020 -23.612 1.00 94.75 173 PRO A O 1
ATOM 1366 N N . TRP A 1 174 ? 5.938 -1.714 -24.232 1.00 95.56 174 TRP A N 1
ATOM 1367 C CA . TRP A 1 174 ? 5.641 -1.153 -25.550 1.00 95.56 174 TRP A CA 1
ATOM 1368 C C . TRP A 1 174 ? 4.902 0.177 -25.486 1.00 95.56 174 TRP A C 1
ATOM 1370 O O . TRP A 1 174 ? 5.068 0.994 -26.387 1.00 95.56 174 TRP A O 1
ATOM 1380 N N . ALA A 1 175 ? 4.127 0.430 -24.428 1.00 94.75 175 ALA A N 1
ATOM 1381 C CA . ALA A 1 175 ? 3.482 1.727 -24.234 1.00 94.75 175 ALA A CA 1
ATOM 1382 C C . ALA A 1 175 ? 4.504 2.858 -24.013 1.00 94.75 175 ALA A C 1
ATOM 1384 O O . ALA A 1 175 ? 4.207 4.020 -24.278 1.00 94.75 175 ALA A O 1
ATOM 1385 N N . ARG A 1 176 ? 5.714 2.522 -23.544 1.00 93.69 176 ARG A N 1
ATOM 1386 C CA . ARG A 1 176 ? 6.820 3.464 -23.327 1.00 93.69 176 ARG A CA 1
ATOM 1387 C C . ARG A 1 176 ? 7.748 3.561 -24.535 1.00 93.69 176 ARG A C 1
ATOM 1389 O O . ARG A 1 176 ? 8.198 4.658 -24.841 1.00 93.69 176 ARG A O 1
ATOM 1396 N N . ILE A 1 177 ? 7.984 2.448 -25.232 1.00 96.44 177 ILE A N 1
ATOM 1397 C CA . ILE A 1 177 ? 8.775 2.410 -26.477 1.00 96.44 177 ILE A CA 1
ATOM 1398 C C . ILE A 1 177 ? 8.026 3.108 -27.625 1.00 96.44 177 ILE A C 1
ATOM 1400 O O . ILE A 1 177 ? 8.637 3.783 -28.449 1.00 96.44 177 ILE A O 1
ATOM 1404 N N . HIS A 1 178 ? 6.698 2.958 -27.674 1.00 96.56 178 HIS A N 1
ATOM 1405 C CA . HIS A 1 178 ? 5.835 3.473 -28.739 1.00 96.56 178 HIS A CA 1
ATOM 1406 C C . HIS A 1 178 ? 4.687 4.340 -28.196 1.00 96.56 178 HIS A C 1
ATOM 1408 O O . HIS A 1 178 ? 3.513 3.955 -28.302 1.00 96.56 178 HIS A O 1
ATOM 1414 N N . PRO A 1 179 ? 4.985 5.509 -27.596 1.00 94.88 179 PRO A N 1
ATOM 1415 C CA . PRO A 1 179 ? 3.959 6.386 -27.035 1.00 94.88 179 PRO A CA 1
ATOM 1416 C C . PRO A 1 179 ? 2.953 6.873 -28.091 1.00 94.88 179 PRO A C 1
ATOM 1418 O O . PRO A 1 179 ? 1.791 7.115 -27.772 1.00 94.88 179 PRO A O 1
ATOM 1421 N N . GLU A 1 180 ? 3.353 6.953 -29.363 1.00 97.31 180 GLU A N 1
ATOM 1422 C CA . GLU A 1 180 ? 2.495 7.343 -30.485 1.00 97.31 180 GLU A CA 1
ATOM 1423 C C . G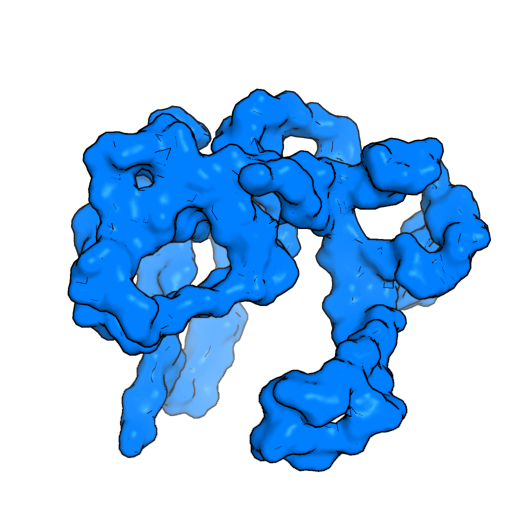LU A 1 180 ? 1.341 6.366 -30.744 1.00 97.31 180 GLU A C 1
ATOM 1425 O O . GLU A 1 180 ? 0.335 6.742 -31.344 1.00 97.31 180 GLU A O 1
ATOM 1430 N N . LYS A 1 181 ? 1.470 5.114 -30.290 1.00 95.94 181 LYS A N 1
ATOM 1431 C CA . LYS A 1 181 ? 0.451 4.071 -30.478 1.00 95.94 181 LYS A CA 1
ATOM 1432 C C . LYS A 1 181 ? -0.631 4.085 -29.401 1.00 95.94 181 LYS A C 1
ATOM 1434 O O . LYS A 1 181 ? -1.602 3.346 -29.543 1.00 95.94 181 LYS A O 1
ATOM 1439 N N . ASN A 1 182 ? -0.467 4.886 -28.342 1.00 93.50 182 ASN A N 1
ATOM 1440 C CA . ASN A 1 182 ? -1.408 4.985 -27.222 1.00 93.50 182 ASN A CA 1
ATOM 1441 C C . ASN A 1 182 ? -1.827 3.605 -26.668 1.00 93.50 182 ASN A C 1
ATOM 1443 O O . ASN A 1 182 ? -3.009 3.313 -26.478 1.00 93.50 182 ASN A O 1
ATOM 1447 N N . LEU A 1 183 ? -0.844 2.717 -26.489 1.00 93.69 183 LEU A N 1
ATOM 1448 C CA . LEU A 1 183 ? -1.076 1.362 -25.991 1.00 93.69 183 LEU A CA 1
ATOM 1449 C C . LEU A 1 183 ? -1.448 1.391 -24.505 1.00 93.69 183 LEU A C 1
ATOM 1451 O O . LEU A 1 183 ? -0.973 2.244 -23.755 1.00 93.69 183 LEU A O 1
ATOM 1455 N N . LEU A 1 184 ? -2.239 0.407 -24.061 1.00 91.88 184 LEU A N 1
ATOM 1456 C CA . LEU A 1 184 ? -2.532 0.219 -22.640 1.00 91.88 184 LEU A CA 1
ATOM 1457 C C . LEU A 1 184 ? -1.209 0.025 -21.871 1.00 91.88 184 LEU A C 1
ATOM 1459 O O . LEU A 1 184 ? -0.457 -0.888 -22.221 1.00 91.88 184 LEU A O 1
ATOM 1463 N N . PRO A 1 185 ? -0.907 0.828 -20.834 1.00 91.19 185 PRO A N 1
ATOM 1464 C CA . PRO A 1 185 ? 0.372 0.755 -20.121 1.00 91.19 185 PRO A CA 1
ATOM 1465 C C . PRO A 1 185 ? 0.472 -0.445 -19.166 1.00 91.19 185 PRO A C 1
ATOM 1467 O O . PRO A 1 185 ? 1.518 -0.678 -18.565 1.00 91.19 185 PRO A O 1
ATOM 1470 N N . TYR A 1 186 ? -0.604 -1.214 -19.026 1.00 91.19 186 TYR A N 1
ATOM 1471 C CA . TYR A 1 186 ? -0.721 -2.322 -18.087 1.00 91.19 186 TYR A CA 1
ATOM 1472 C C . TYR A 1 186 ? -0.533 -3.667 -18.780 1.00 91.19 186 TYR A C 1
ATOM 1474 O O . TYR A 1 186 ? -0.878 -3.822 -19.955 1.00 91.19 186 TYR A O 1
ATOM 1482 N N . ASN A 1 187 ? -0.023 -4.648 -18.038 1.00 90.69 187 ASN A N 1
ATOM 1483 C CA . ASN A 1 187 ? 0.017 -6.031 -18.495 1.00 90.69 187 ASN A CA 1
ATOM 1484 C C . ASN A 1 187 ? -1.155 -6.827 -17.903 1.00 90.69 187 ASN A C 1
ATOM 1486 O O . ASN A 1 187 ? -1.688 -6.469 -16.857 1.00 90.69 187 ASN A O 1
ATOM 1490 N N . LEU A 1 188 ? -1.569 -7.900 -18.574 1.00 89.50 188 LEU A N 1
ATOM 1491 C CA . LEU A 1 188 ? -2.574 -8.831 -18.058 1.00 89.50 188 LEU A CA 1
ATOM 1492 C C . LEU A 1 188 ? -1.872 -10.153 -17.764 1.00 89.50 188 LEU A C 1
ATOM 1494 O O . LEU A 1 188 ? -1.442 -10.816 -18.707 1.00 89.50 188 LEU A O 1
ATOM 1498 N N . HIS A 1 189 ? -1.760 -10.513 -16.487 1.00 85.69 189 HIS A N 1
ATOM 1499 C CA . HIS A 1 189 ? -1.160 -11.779 -16.068 1.00 85.69 189 HIS A CA 1
ATOM 1500 C C . HIS A 1 189 ? -2.245 -12.833 -15.846 1.00 85.69 189 HIS A C 1
ATOM 1502 O O . HIS A 1 189 ? -3.234 -12.532 -15.170 1.00 85.69 189 HIS A O 1
ATOM 1508 N N . PRO A 1 190 ? -2.088 -14.056 -16.379 1.00 86.75 190 PRO A N 1
ATOM 1509 C CA . PRO A 1 190 ? -2.976 -15.156 -16.038 1.00 86.75 190 PRO A CA 1
ATOM 1510 C C . PRO A 1 190 ? -2.749 -15.574 -14.581 1.00 86.75 190 PRO A C 1
ATOM 1512 O O . PRO A 1 190 ? -1.617 -15.763 -14.140 1.00 86.75 190 PRO A O 1
ATOM 1515 N N . ILE A 1 191 ? -3.832 -15.740 -13.830 1.00 87.12 191 ILE A N 1
ATOM 1516 C CA . ILE A 1 191 ? -3.799 -16.345 -12.501 1.00 87.12 191 ILE A CA 1
ATOM 1517 C C . ILE A 1 191 ? -4.018 -17.843 -12.670 1.00 87.12 191 ILE A C 1
ATOM 1519 O O . ILE A 1 191 ? -4.998 -18.270 -13.277 1.00 87.12 191 ILE A O 1
ATOM 1523 N N . LEU A 1 192 ? -3.117 -18.640 -12.100 1.00 89.50 192 LEU A N 1
ATOM 1524 C CA . LEU A 1 192 ? -3.311 -20.078 -11.965 1.00 89.50 192 LEU A CA 1
ATOM 1525 C C . LEU A 1 192 ? -4.067 -20.358 -10.670 1.00 89.50 192 LEU A C 1
ATOM 1527 O O . LEU A 1 192 ? -3.620 -19.977 -9.585 1.00 89.50 192 LEU A O 1
ATOM 1531 N N . LEU A 1 193 ? -5.213 -21.022 -10.783 1.00 90.81 193 LEU A N 1
ATOM 1532 C CA . LEU A 1 193 ? -6.012 -21.396 -9.626 1.00 90.81 193 LEU A CA 1
ATOM 1533 C C . LEU A 1 193 ? -5.491 -22.701 -9.023 1.00 90.81 193 LEU A C 1
ATOM 1535 O O . LEU A 1 193 ? -5.236 -23.680 -9.721 1.00 90.81 193 LEU A O 1
ATOM 1539 N N . GLN A 1 194 ? -5.343 -22.724 -7.700 1.00 91.06 194 GLN A N 1
ATOM 1540 C CA . GLN A 1 194 ? -5.039 -23.958 -6.983 1.00 91.06 194 GLN A CA 1
ATOM 1541 C C . GLN A 1 194 ? -6.309 -24.799 -6.838 1.00 91.06 194 GLN A C 1
ATOM 1543 O O . GLN A 1 194 ? -7.353 -24.273 -6.459 1.00 91.06 194 GLN A O 1
ATOM 1548 N N . ASN A 1 195 ? -6.201 -26.111 -7.074 1.00 89.62 195 ASN A N 1
ATOM 1549 C CA . ASN A 1 195 ? -7.324 -27.058 -6.979 1.00 89.62 195 ASN A CA 1
ATOM 1550 C C . ASN A 1 195 ? -8.065 -26.982 -5.632 1.00 89.62 195 ASN A C 1
ATOM 1552 O O . ASN A 1 195 ? -9.285 -27.107 -5.580 1.00 89.62 195 ASN A O 1
ATOM 1556 N N . GLU A 1 196 ? -7.322 -26.783 -4.545 1.00 92.56 196 GLU A N 1
ATOM 1557 C CA . GLU A 1 196 ? -7.843 -26.707 -3.174 1.00 92.56 196 GLU A CA 1
ATOM 1558 C C . GLU A 1 196 ? -8.110 -25.259 -2.721 1.00 92.56 196 GLU A C 1
ATOM 1560 O O . GLU A 1 196 ? -8.484 -25.015 -1.578 1.00 92.56 196 GLU A O 1
ATOM 1565 N N . GLY A 1 197 ? -7.926 -24.277 -3.609 1.00 86.94 197 GLY A N 1
ATOM 1566 C CA . GLY A 1 197 ? -8.170 -22.871 -3.313 1.00 86.94 197 GLY A CA 1
ATOM 1567 C C . GLY A 1 197 ? -9.662 -22.533 -3.281 1.00 86.94 197 GLY A C 1
ATOM 1568 O O . GLY A 1 197 ? -10.470 -23.128 -3.995 1.00 86.94 197 GLY A O 1
ATOM 1569 N N . LYS A 1 198 ? -10.025 -21.502 -2.509 1.00 88.38 198 LYS A N 1
ATOM 1570 C CA . LYS A 1 198 ? -11.421 -21.050 -2.348 1.00 88.38 198 LYS A CA 1
ATOM 1571 C C . LYS A 1 198 ? -12.117 -20.704 -3.668 1.00 88.38 198 LYS A C 1
ATOM 1573 O O . LYS A 1 198 ? -13.306 -20.960 -3.818 1.00 88.38 198 LYS A O 1
ATOM 1578 N N . PHE A 1 199 ? -11.381 -20.181 -4.651 1.00 88.81 199 PHE A N 1
ATOM 1579 C CA . PHE A 1 199 ? -11.929 -19.898 -5.983 1.00 88.81 199 PHE A CA 1
ATOM 1580 C C . PHE A 1 199 ? -12.515 -21.148 -6.659 1.00 88.81 199 PHE A C 1
ATOM 1582 O O . PHE A 1 199 ? -13.568 -21.074 -7.288 1.00 88.81 199 PHE A O 1
ATOM 1589 N N . VAL A 1 200 ? -11.866 -22.301 -6.486 1.00 92.31 200 VAL A N 1
ATOM 1590 C CA . VAL A 1 200 ? -12.324 -23.579 -7.045 1.00 92.31 200 VAL A CA 1
ATOM 1591 C C . VAL A 1 200 ? -13.345 -24.241 -6.117 1.00 92.31 200 VAL A C 1
ATOM 1593 O O . VAL A 1 200 ? -14.407 -24.658 -6.568 1.00 92.31 200 VAL A O 1
ATOM 1596 N N . GLN A 1 201 ? -13.050 -24.308 -4.816 1.00 93.56 201 GLN A N 1
ATOM 1597 C CA . GLN A 1 201 ? -13.861 -25.057 -3.847 1.00 93.56 201 GLN A CA 1
ATOM 1598 C C . GLN A 1 201 ? -15.182 -24.367 -3.478 1.00 93.56 201 GLN A C 1
ATOM 1600 O O . GLN A 1 201 ? -16.182 -25.040 -3.247 1.00 93.56 201 GLN A O 1
ATOM 1605 N N . GLU A 1 202 ? -15.199 -23.034 -3.419 1.00 93.50 202 GLU A N 1
ATOM 1606 C CA . GLU A 1 202 ? -16.332 -22.260 -2.896 1.00 93.50 202 GLU A CA 1
ATOM 1607 C C . GLU A 1 202 ? -16.982 -21.377 -3.970 1.00 93.50 202 GLU A C 1
ATOM 1609 O O . GLU A 1 202 ? -18.197 -21.190 -3.961 1.00 93.50 202 GLU A O 1
ATOM 1614 N N . MET A 1 203 ? -16.198 -20.845 -4.916 1.00 89.38 203 MET A N 1
ATOM 1615 C CA . MET A 1 203 ? -16.691 -19.879 -5.913 1.00 89.38 203 MET A CA 1
ATOM 1616 C C . MET A 1 203 ? -17.051 -20.501 -7.272 1.00 89.38 203 MET A C 1
ATOM 1618 O O . MET A 1 203 ? -17.475 -19.783 -8.177 1.00 89.38 203 MET A O 1
ATOM 1622 N N . GLY A 1 204 ? -16.914 -21.823 -7.422 1.00 91.12 204 GLY A N 1
ATOM 1623 C CA . GLY A 1 204 ? -17.369 -22.564 -8.602 1.00 91.12 204 GLY A CA 1
ATOM 1624 C C . GLY A 1 204 ? -16.532 -22.365 -9.870 1.00 91.12 204 GLY A C 1
ATOM 1625 O O . GLY A 1 204 ? -17.018 -22.668 -10.959 1.00 91.12 204 GLY A O 1
ATOM 1626 N N . MET A 1 205 ? -15.299 -21.860 -9.754 1.00 93.00 205 MET A N 1
ATOM 1627 C CA . MET A 1 205 ? -14.366 -21.778 -10.883 1.00 93.00 205 MET A CA 1
ATOM 1628 C C . MET A 1 205 ? -13.767 -23.156 -11.186 1.00 93.00 205 MET A C 1
ATOM 1630 O O . MET A 1 205 ? -13.541 -23.959 -10.279 1.00 93.00 205 MET A O 1
ATOM 1634 N N . ALA A 1 206 ? -13.466 -23.441 -12.452 1.00 93.25 206 ALA A N 1
ATOM 1635 C CA . ALA A 1 206 ? -12.709 -24.636 -12.794 1.00 93.25 206 ALA A CA 1
ATOM 1636 C C . ALA A 1 206 ? -11.224 -24.411 -12.482 1.00 93.25 206 ALA A C 1
ATOM 1638 O O . ALA A 1 206 ? -10.680 -23.341 -12.730 1.00 93.25 206 ALA A O 1
ATOM 1639 N N . ALA A 1 207 ? -10.520 -25.440 -12.012 1.00 92.06 207 ALA A N 1
ATOM 1640 C CA . ALA A 1 207 ? -9.074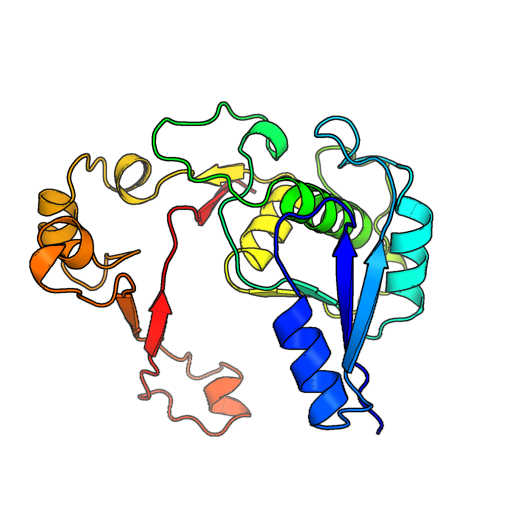 -25.340 -11.791 1.00 92.06 207 ALA A CA 1
ATOM 1641 C C . ALA A 1 207 ? -8.266 -25.071 -13.077 1.00 92.06 207 ALA A C 1
ATOM 1643 O O . ALA A 1 207 ? -7.127 -24.619 -13.019 1.00 92.06 207 ALA A O 1
ATOM 1644 N N . SER A 1 208 ? -8.853 -25.356 -14.243 1.00 93.75 208 SER A N 1
ATOM 1645 C CA . SER A 1 208 ? -8.295 -25.016 -15.553 1.00 93.75 208 SER A CA 1
ATOM 1646 C C . SER A 1 208 ? -8.532 -23.563 -15.966 1.00 93.75 208 SER A C 1
ATOM 1648 O O . SER A 1 208 ? -8.002 -23.148 -16.996 1.00 93.75 208 SER A O 1
ATOM 1650 N N . ASP A 1 209 ? -9.354 -22.811 -15.230 1.00 92.38 209 ASP A N 1
ATOM 1651 C CA . ASP A 1 209 ? -9.605 -21.408 -15.534 1.00 92.38 209 ASP A CA 1
ATOM 1652 C C . ASP A 1 209 ? -8.340 -20.586 -15.283 1.00 92.38 209 ASP A C 1
ATOM 1654 O O . ASP A 1 209 ? -7.643 -20.755 -14.281 1.00 92.38 209 ASP A O 1
ATOM 1658 N N . THR A 1 210 ? -8.065 -19.661 -16.201 1.00 91.06 210 THR A N 1
ATOM 1659 C CA . THR A 1 210 ? -6.912 -18.756 -16.145 1.00 91.06 210 THR A CA 1
ATOM 1660 C C . THR A 1 210 ? -7.373 -17.299 -16.202 1.00 91.06 210 THR A C 1
ATOM 1662 O O . THR A 1 210 ? -7.095 -16.587 -17.173 1.00 91.06 210 THR A O 1
ATOM 1665 N N . PRO A 1 211 ? -8.135 -16.826 -15.194 1.00 90.88 211 PRO A N 1
ATOM 1666 C CA . PRO A 1 211 ? -8.588 -15.443 -15.170 1.00 90.88 211 PRO A CA 1
ATOM 1667 C C . PRO A 1 211 ? -7.381 -14.508 -15.186 1.00 90.88 211 PRO A C 1
ATOM 1669 O O . PRO A 1 211 ? -6.370 -14.754 -14.530 1.00 90.88 211 PRO A O 1
ATOM 1672 N N . THR A 1 212 ? -7.476 -13.421 -15.942 1.00 88.62 212 THR A N 1
ATOM 1673 C CA . THR A 1 212 ? -6.382 -12.457 -16.037 1.00 88.62 212 THR A CA 1
ATOM 1674 C C . THR A 1 212 ? -6.570 -11.316 -15.057 1.00 88.62 212 THR A C 1
ATOM 1676 O O . THR A 1 212 ? -7.661 -10.747 -14.983 1.00 88.62 212 THR A O 1
ATOM 1679 N N . ILE A 1 213 ? -5.495 -10.916 -14.386 1.00 85.12 213 ILE A N 1
ATOM 1680 C CA . ILE A 1 213 ? -5.459 -9.710 -13.564 1.00 85.12 213 ILE A CA 1
ATOM 1681 C C . ILE A 1 213 ? -4.631 -8.628 -14.240 1.00 85.12 213 ILE A C 1
ATOM 1683 O O . ILE A 1 213 ? -3.577 -8.888 -14.824 1.00 85.12 213 ILE A O 1
ATOM 1687 N N . MET A 1 214 ? -5.125 -7.397 -14.161 1.00 85.56 214 MET A N 1
ATOM 1688 C CA . MET A 1 214 ? -4.375 -6.238 -14.608 1.00 85.56 214 MET A CA 1
ATOM 1689 C C . MET A 1 214 ? -3.250 -5.938 -13.627 1.00 85.56 214 MET A C 1
ATOM 1691 O O . MET A 1 214 ? -3.480 -5.718 -12.441 1.00 85.56 214 MET A O 1
ATOM 1695 N N . SER A 1 215 ? -2.038 -5.922 -14.158 1.00 79.56 215 SER A N 1
ATOM 1696 C CA . SER A 1 215 ? -0.799 -5.745 -13.431 1.00 79.56 215 SER A CA 1
ATOM 1697 C C . SER A 1 215 ? -0.111 -4.469 -13.876 1.00 79.56 215 SER A C 1
ATOM 1699 O O . SER A 1 215 ? 0.087 -4.220 -15.071 1.00 79.56 215 SER A O 1
ATOM 1701 N N . ALA A 1 216 ? 0.221 -3.654 -12.886 1.00 83.50 216 ALA A N 1
ATOM 1702 C CA . ALA A 1 216 ? 0.846 -2.360 -13.057 1.00 83.50 216 ALA A CA 1
ATOM 1703 C C . ALA A 1 216 ? 1.651 -2.053 -11.799 1.00 83.50 216 ALA A C 1
ATOM 1705 O O . ALA A 1 216 ? 1.162 -1.371 -10.902 1.00 83.50 216 ALA A O 1
ATOM 1706 N N . HIS A 1 217 ? 2.841 -2.630 -11.686 1.00 78.94 217 HIS A N 1
ATOM 1707 C CA . HIS A 1 217 ? 3.658 -2.433 -10.497 1.00 78.94 217 HIS A CA 1
ATOM 1708 C C . HIS A 1 217 ? 5.138 -2.346 -10.840 1.00 78.94 217 HIS A C 1
ATOM 1710 O O . HIS A 1 217 ? 5.645 -3.033 -11.724 1.00 78.94 217 HIS A O 1
ATOM 1716 N N . HIS A 1 218 ? 5.820 -1.464 -10.121 1.00 82.88 218 HIS A N 1
ATOM 1717 C CA . HIS A 1 218 ? 7.265 -1.278 -10.197 1.00 82.88 218 HIS A CA 1
ATOM 1718 C C . HIS A 1 218 ? 7.923 -1.831 -8.933 1.00 82.88 218 HIS A C 1
ATOM 1720 O O . HIS A 1 218 ? 8.993 -2.427 -9.015 1.00 82.88 218 HIS A O 1
ATOM 1726 N N . GLN A 1 219 ? 7.224 -1.732 -7.798 1.00 88.12 219 GLN A N 1
ATOM 1727 C CA . GLN A 1 219 ? 7.622 -2.304 -6.519 1.00 88.12 219 GLN A CA 1
ATOM 1728 C C . GLN A 1 219 ? 7.073 -3.716 -6.284 1.00 88.12 219 GLN A C 1
ATOM 1730 O O . GLN A 1 219 ? 6.020 -4.093 -6.807 1.00 88.12 219 GLN A O 1
ATOM 1735 N N . MET A 1 220 ? 7.765 -4.478 -5.436 1.00 91.31 220 MET A N 1
ATOM 1736 C CA . MET A 1 220 ? 7.255 -5.711 -4.822 1.00 91.31 220 MET A CA 1
ATOM 1737 C C . MET A 1 220 ? 7.744 -5.851 -3.379 1.00 91.31 220 MET A C 1
ATOM 1739 O O . MET A 1 220 ? 8.732 -5.223 -2.992 1.00 91.31 220 MET A O 1
ATOM 1743 N N . ALA A 1 221 ? 7.072 -6.702 -2.598 1.00 91.00 221 ALA A N 1
ATOM 1744 C CA . ALA A 1 221 ? 7.517 -7.053 -1.252 1.00 91.00 221 ALA A CA 1
ATOM 1745 C C . ALA A 1 221 ? 8.960 -7.587 -1.279 1.00 91.00 221 ALA A C 1
ATOM 1747 O O . ALA A 1 221 ? 9.313 -8.424 -2.112 1.00 91.00 221 ALA A O 1
ATOM 1748 N N . GLY A 1 222 ? 9.793 -7.042 -0.396 1.00 86.69 222 GLY A N 1
ATOM 1749 C CA . GLY A 1 222 ? 11.189 -7.415 -0.216 1.00 86.69 222 GLY A CA 1
ATOM 1750 C C . GLY A 1 222 ? 11.349 -8.435 0.907 1.00 86.69 222 GLY A C 1
ATOM 1751 O O . GLY A 1 222 ? 10.617 -9.418 0.983 1.00 86.69 222 GLY A O 1
ATOM 1752 N N . ARG A 1 223 ? 12.339 -8.215 1.778 1.00 81.06 223 ARG A N 1
ATOM 1753 C CA . ARG A 1 223 ? 12.563 -9.075 2.950 1.00 81.06 223 ARG A CA 1
ATOM 1754 C C . ARG A 1 223 ? 11.542 -8.748 4.042 1.00 81.06 223 ARG A C 1
ATOM 1756 O O . ARG A 1 223 ? 11.162 -7.586 4.165 1.00 81.06 223 ARG A O 1
ATOM 1763 N N . GLY A 1 224 ? 11.152 -9.757 4.815 1.00 61.91 224 GLY A N 1
ATOM 1764 C CA . GLY A 1 224 ? 10.329 -9.670 6.023 1.00 61.91 224 GLY A CA 1
ATOM 1765 C C . GLY A 1 224 ? 10.907 -10.552 7.118 1.00 61.91 224 GLY A C 1
ATOM 1766 O O . GLY A 1 224 ? 11.726 -11.439 6.771 1.00 61.91 224 GLY A O 1
#

Secondary structure (DSSP, 8-state):
----EEEEEETT-----HHHHHHHHHTT-SSEEEEEE-----TTTTTS--TTHHHHHHHHHT-S-EEEPP-SPPPGGGGT-PPPTT-----HHHHHHHHHHHHHHH--TT-TTSPPGGGS-TT--EEE-THHHHHHHHHTT--EES-HHHHTS---SHHHHHHT-GGG-SS-THHHH-GGGT--S-EEEEPPPPTTSHHHHTS---TT---EEEE--S-EE---

Sequence (224 aa):
DNLLVTGYYHRDEKTDYKQSMDLVREQKINWIRFSELEGELTADNLFQINPLTPVFEKIFLESDGIIFFGGADIPPSIYGEKTRLLSSVTTTVRSYLETSLVFHLLGGSQNPSQPALLETDYDFPVLGICLGCQTINVGTGGSLVQDIPSEVYGLTSYEEVAALGREHWHTNPWARIHPEKNLLPYNLHPILLQNEGKFVQEMGMAASDTPTIMSAHHQMAGRG

Radius of gyration: 19.41 Å; chains: 1; bounding box: 47×44×53 Å